Protein AF-A0A7G5C1C4-F1 (afdb_monomer_lite)

Foldseek 3Di:
DADPPPRDDDDPDQADPPPRHGDDDDDDDDDDDDDDDDDDDDDDDDDDDDDDDDDDDDDDDPPPPDPPPDDPPDPDVVVVVVVVVVVVLVVLLVVCVVPVLVSLLVFFLVQLVSLLVLLLLLLQLVLLLLQLVVVVVCVVPVVVVDPPDDQPCCLSGVVSSVVSSVLVVVLLVLLVVLVVQLVFPDDSSRSSSSLSSQLSVLSVLSVVLSVCSVVVHDPVVSVVSNVRSVVSNLVSSLSSLVSGDRPDPDGRDSVVSSVSSVVVSVVSCVVCVCVVVCSSVVSVVVD

Structure (mmCIF, N/CA/C/O backbone):
data_AF-A0A7G5C1C4-F1
#
_entry.id   AF-A0A7G5C1C4-F1
#
loop_
_atom_site.group_PDB
_atom_site.id
_atom_site.type_symbol
_atom_site.label_atom_id
_atom_site.label_alt_id
_atom_site.label_comp_id
_atom_site.label_asym_id
_atom_site.label_entity_id
_atom_site.label_seq_id
_atom_site.pdbx_PDB_ins_code
_atom_site.Cartn_x
_atom_site.Cartn_y
_atom_site.Cartn_z
_atom_site.occupancy
_atom_site.B_iso_or_equiv
_atom_site.auth_seq_id
_atom_site.auth_comp_id
_atom_site.auth_asym_id
_atom_site.auth_atom_id
_atom_site.pdbx_PDB_model_num
ATOM 1 N N . MET A 1 1 ? -24.635 -33.041 -0.501 1.00 81.94 1 MET A N 1
ATOM 2 C CA . MET A 1 1 ? -24.616 -32.943 0.979 1.00 81.94 1 MET A CA 1
ATOM 3 C C . MET A 1 1 ? -24.632 -31.483 1.417 1.00 81.94 1 MET A C 1
ATOM 5 O O . MET A 1 1 ? -24.163 -30.629 0.670 1.00 81.94 1 MET A O 1
ATOM 9 N N . GLN A 1 2 ? -25.185 -31.180 2.591 1.00 86.25 2 GLN A N 1
ATOM 10 C CA . GLN A 1 2 ? -25.275 -29.812 3.115 1.00 86.25 2 GLN A CA 1
ATOM 11 C C . GLN A 1 2 ? -24.141 -29.527 4.113 1.00 86.25 2 GLN A C 1
ATOM 13 O O . GLN A 1 2 ? -23.718 -30.418 4.843 1.00 86.25 2 GLN A O 1
ATOM 18 N N . CYS A 1 3 ? -23.631 -28.296 4.139 1.00 88.50 3 CYS A N 1
ATOM 19 C CA . CYS A 1 3 ? -22.613 -27.876 5.098 1.00 88.50 3 CYS A CA 1
ATOM 20 C C . CYS A 1 3 ? -23.249 -27.470 6.432 1.00 88.50 3 CYS A C 1
ATOM 22 O O . CYS A 1 3 ? -23.978 -26.478 6.497 1.00 88.50 3 CYS A O 1
ATOM 24 N N . THR A 1 4 ? -22.899 -28.186 7.500 1.00 88.06 4 THR A N 1
ATOM 25 C CA . THR A 1 4 ? -23.388 -27.960 8.872 1.00 88.06 4 THR A CA 1
ATOM 26 C C . THR A 1 4 ? -22.989 -26.606 9.469 1.00 88.06 4 THR A C 1
ATOM 28 O O . THR A 1 4 ? -23.614 -26.170 10.425 1.00 88.06 4 THR A O 1
ATOM 31 N N . GLN A 1 5 ? -21.987 -25.920 8.905 1.00 87.69 5 GLN A N 1
ATOM 32 C CA . GLN A 1 5 ? -21.490 -24.626 9.400 1.00 87.69 5 GLN A CA 1
ATOM 33 C C . GLN A 1 5 ? -22.076 -23.398 8.679 1.00 87.69 5 GLN A C 1
ATOM 35 O O . GLN A 1 5 ? -21.938 -22.283 9.172 1.00 87.69 5 GLN A O 1
ATOM 40 N N . CYS A 1 6 ? -22.690 -23.547 7.495 1.00 90.50 6 CYS A N 1
ATOM 41 C CA . CYS A 1 6 ? -23.154 -22.386 6.708 1.00 90.50 6 CYS A CA 1
ATOM 42 C C . CYS A 1 6 ? -24.388 -22.627 5.816 1.00 90.50 6 CYS A C 1
ATOM 44 O O . CYS A 1 6 ? -24.716 -21.783 4.970 1.00 90.50 6 CYS A O 1
ATOM 46 N N . GLY A 1 7 ? -25.029 -23.795 5.945 1.00 85.81 7 GLY A N 1
ATOM 47 C CA . GLY A 1 7 ? -26.240 -24.190 5.217 1.00 85.81 7 GLY A CA 1
ATOM 48 C C . GLY A 1 7 ? -26.056 -24.484 3.723 1.00 85.81 7 GLY A C 1
ATOM 49 O O . GLY A 1 7 ? -27.000 -24.937 3.081 1.00 85.81 7 GLY A O 1
ATOM 50 N N . GLN A 1 8 ? -24.869 -24.255 3.151 1.00 91.06 8 GLN A N 1
ATOM 51 C CA . GLN A 1 8 ? -24.620 -24.410 1.715 1.00 91.06 8 GLN A CA 1
ATOM 52 C C . GLN A 1 8 ? -24.821 -25.857 1.249 1.00 91.06 8 GLN A C 1
ATOM 54 O O . GLN A 1 8 ? -24.275 -26.788 1.845 1.00 91.06 8 GLN A O 1
ATOM 59 N N . LEU A 1 9 ? -25.526 -26.047 0.133 1.00 89.38 9 LEU A N 1
ATOM 60 C CA . LEU A 1 9 ? -25.563 -27.322 -0.583 1.00 89.38 9 LEU A CA 1
ATOM 61 C C . LEU A 1 9 ? -24.293 -27.484 -1.432 1.00 89.38 9 LEU A C 1
ATOM 63 O O . LEU A 1 9 ? -23.909 -26.581 -2.173 1.00 89.38 9 LEU A O 1
ATOM 67 N N . ASN A 1 10 ? -23.634 -28.635 -1.301 1.00 85.44 10 ASN A N 1
ATOM 68 C CA . ASN A 1 10 ? -22.397 -28.985 -1.998 1.00 85.44 10 ASN A CA 1
ATOM 69 C C . ASN A 1 10 ? -22.576 -30.345 -2.696 1.00 85.44 10 ASN A C 1
ATOM 71 O O . ASN A 1 10 ? -23.057 -31.310 -2.086 1.00 85.44 10 ASN A O 1
ATOM 75 N N . GLN A 1 11 ? -22.165 -30.432 -3.959 1.00 82.19 11 GLN A N 1
ATOM 76 C CA . GLN A 1 11 ? -22.077 -31.683 -4.715 1.00 82.19 11 GLN A CA 1
ATOM 77 C C . GLN A 1 11 ? -20.650 -32.235 -4.567 1.00 82.19 11 GLN A C 1
ATOM 79 O O . GLN A 1 11 ? -19.705 -31.488 -4.797 1.00 82.19 11 GLN A O 1
ATOM 84 N N . SER A 1 12 ? -20.519 -33.482 -4.085 1.00 70.75 12 SER A N 1
ATOM 85 C CA . SER A 1 12 ? -19.295 -34.327 -4.023 1.00 70.75 12 SER A CA 1
ATOM 86 C C . SER A 1 12 ? -17.948 -33.728 -3.536 1.00 70.75 12 SER A C 1
ATOM 88 O O . SER A 1 12 ? -16.933 -34.421 -3.547 1.00 70.75 12 SER A O 1
ATOM 90 N N . ALA A 1 13 ? -17.902 -32.493 -3.034 1.00 74.00 13 ALA A N 1
ATOM 91 C CA . ALA A 1 13 ? -16.670 -31.822 -2.616 1.00 74.00 13 ALA A CA 1
ATOM 92 C C . ALA A 1 13 ? -16.205 -32.210 -1.197 1.00 74.00 13 ALA A C 1
ATOM 94 O O . ALA A 1 13 ? -16.992 -32.207 -0.254 1.00 74.00 13 ALA A O 1
ATOM 95 N N . LYS A 1 14 ? -14.895 -32.441 -1.006 1.00 86.81 14 LYS A N 1
ATOM 96 C CA . LYS A 1 14 ? -14.284 -32.731 0.316 1.00 86.81 14 LYS A CA 1
ATOM 97 C C . LYS A 1 14 ? -14.360 -31.555 1.313 1.00 86.81 14 LYS A C 1
ATOM 99 O O . LYS A 1 14 ? -14.179 -31.752 2.513 1.00 86.81 14 LYS A O 1
ATOM 104 N N . PHE A 1 15 ? -14.636 -30.343 0.829 1.00 91.38 15 PHE A N 1
ATOM 105 C CA . PHE A 1 15 ? -14.760 -29.110 1.612 1.00 91.38 15 PHE A CA 1
ATOM 106 C C . PHE A 1 15 ? -15.925 -28.263 1.087 1.00 91.38 15 PHE A C 1
ATOM 108 O O . PHE A 1 15 ? -16.300 -28.367 -0.081 1.00 91.38 15 PHE A O 1
ATOM 115 N N . CYS A 1 16 ? -16.496 -27.408 1.934 1.00 91.31 16 CYS A N 1
ATOM 116 C CA . CYS A 1 16 ? -17.599 -26.540 1.549 1.00 91.31 16 CYS A CA 1
ATOM 117 C C . CYS A 1 16 ? -17.136 -25.329 0.728 1.00 91.31 16 CYS A C 1
ATOM 119 O O . CYS A 1 16 ? -16.353 -24.511 1.211 1.00 91.31 16 CYS A O 1
ATOM 121 N N . VAL A 1 17 ? -17.732 -25.136 -0.454 1.00 87.94 17 VAL A N 1
ATOM 122 C CA . VAL A 1 17 ? -17.384 -24.052 -1.395 1.00 87.94 17 VAL A CA 1
ATOM 123 C C . VAL A 1 17 ? -17.639 -22.633 -0.862 1.00 87.94 17 VAL A C 1
ATOM 125 O O . VAL A 1 17 ? -17.095 -21.676 -1.399 1.00 87.94 17 VAL A O 1
ATOM 128 N N . LYS A 1 18 ? -18.456 -22.482 0.192 1.00 86.88 18 LYS A N 1
ATOM 129 C CA . LYS A 1 18 ? -18.839 -21.183 0.782 1.00 86.88 18 LYS A CA 1
ATOM 130 C C . LYS A 1 18 ? -18.018 -20.791 2.019 1.00 86.88 18 LYS A C 1
ATOM 132 O O . LYS A 1 18 ? -17.934 -19.609 2.328 1.00 86.88 18 LYS A O 1
ATOM 137 N N . CYS A 1 19 ? -17.455 -21.755 2.754 1.00 90.94 19 CYS A N 1
ATOM 138 C CA . CYS A 1 19 ? -16.808 -21.492 4.053 1.00 90.94 19 CYS A CA 1
ATOM 139 C C . CYS A 1 19 ? -15.559 -22.339 4.357 1.00 90.94 19 CYS A C 1
ATOM 141 O O . CYS A 1 19 ? -15.011 -22.234 5.450 1.00 90.94 19 CYS A O 1
ATOM 143 N N . GLY A 1 20 ? -15.115 -23.206 3.441 1.00 84.69 20 GLY A N 1
ATOM 144 C CA . GLY A 1 20 ? -13.904 -24.023 3.600 1.00 84.69 20 GLY A CA 1
ATOM 145 C C . GLY A 1 20 ? -14.001 -25.186 4.598 1.00 84.69 20 GLY A C 1
ATOM 146 O O . GLY A 1 20 ? -13.086 -26.000 4.659 1.00 84.69 20 GLY A O 1
ATOM 147 N N . THR A 1 21 ? -15.094 -25.322 5.357 1.00 90.88 21 THR A N 1
ATOM 148 C CA . THR A 1 21 ? -15.297 -26.430 6.308 1.00 90.88 21 THR A CA 1
ATOM 149 C C . THR A 1 21 ? -15.204 -27.789 5.607 1.00 90.88 21 THR A C 1
ATOM 151 O O . THR A 1 21 ? -15.888 -28.011 4.608 1.00 90.88 21 THR A O 1
ATOM 154 N N . LYS A 1 22 ? -14.390 -28.711 6.141 1.00 90.75 22 LYS A N 1
ATOM 155 C CA . LYS A 1 22 ? -14.297 -30.100 5.661 1.00 90.75 22 LYS A CA 1
ATOM 156 C C . LYS A 1 22 ? -15.657 -30.793 5.786 1.00 90.75 22 LYS A C 1
ATOM 158 O O . LYS A 1 22 ? -16.300 -30.698 6.828 1.00 90.75 22 LYS A O 1
ATOM 163 N N . LEU A 1 23 ? -16.086 -31.482 4.734 1.00 88.31 23 LEU A N 1
ATOM 164 C CA . LEU A 1 23 ? -17.362 -32.196 4.697 1.00 88.31 23 LEU A CA 1
ATOM 165 C C . LEU A 1 23 ? -17.137 -33.704 4.911 1.00 88.31 23 LEU A C 1
ATOM 167 O O . LEU A 1 23 ? -16.113 -34.229 4.461 1.00 88.31 23 LEU A O 1
ATOM 171 N N . PRO A 1 24 ? -18.056 -34.413 5.595 1.00 74.25 24 PRO A N 1
ATOM 172 C CA . PRO A 1 24 ? -17.953 -35.857 5.768 1.00 74.25 24 PRO A CA 1
ATOM 173 C C . PRO A 1 24 ? -18.160 -36.552 4.419 1.00 74.25 24 PRO A C 1
ATOM 175 O O . PRO A 1 24 ? -19.216 -36.437 3.801 1.00 74.25 24 PRO A O 1
ATOM 178 N N . VAL A 1 25 ? -17.139 -37.270 3.953 1.00 68.56 25 VAL A N 1
ATOM 179 C CA . VAL A 1 25 ? -17.235 -38.089 2.741 1.00 68.56 25 VAL A CA 1
ATOM 180 C C . VAL A 1 25 ? -17.934 -39.392 3.115 1.00 68.56 25 VAL A C 1
ATOM 182 O O . VAL A 1 25 ? -17.423 -40.141 3.944 1.00 68.56 25 VAL A O 1
ATOM 185 N N . ALA A 1 26 ? -19.095 -39.661 2.517 1.00 48.81 26 ALA A N 1
ATOM 186 C CA . ALA A 1 26 ? -19.717 -40.976 2.607 1.00 48.81 26 ALA A CA 1
ATOM 187 C C . ALA A 1 26 ? -18.859 -41.984 1.829 1.00 48.81 26 ALA A C 1
ATOM 189 O O . ALA A 1 26 ? -18.573 -41.767 0.651 1.00 48.81 26 ALA A O 1
ATOM 190 N N . ALA A 1 27 ? -18.435 -43.062 2.488 1.00 43.75 27 ALA A N 1
ATOM 191 C CA . ALA A 1 27 ? -17.747 -44.156 1.820 1.00 43.75 27 ALA A CA 1
ATOM 192 C C . ALA A 1 27 ? -18.759 -44.961 0.991 1.00 43.75 27 ALA A C 1
ATOM 194 O O . ALA A 1 27 ? -19.775 -45.428 1.505 1.00 43.75 27 ALA A O 1
ATOM 195 N N . THR A 1 28 ? -18.491 -45.107 -0.302 1.00 36.16 28 THR A N 1
ATOM 196 C CA . THR A 1 28 ? -19.233 -46.002 -1.202 1.00 36.16 28 THR A CA 1
ATOM 197 C C . THR A 1 28 ? -18.232 -46.651 -2.150 1.00 36.16 28 THR A C 1
ATOM 199 O O . THR A 1 28 ? -18.272 -46.473 -3.364 1.00 36.16 28 THR A O 1
ATOM 202 N N . GLU A 1 29 ? -17.273 -47.359 -1.558 1.00 40.41 29 GLU A N 1
ATOM 203 C CA . GLU A 1 29 ? -16.420 -48.296 -2.281 1.00 40.41 29 GLU A CA 1
ATOM 204 C C . GLU A 1 29 ? -17.224 -49.585 -2.477 1.00 40.41 29 GLU A C 1
ATOM 206 O O . GLU A 1 29 ? -17.651 -50.214 -1.509 1.00 40.41 29 GLU A O 1
ATOM 211 N N . VAL A 1 30 ? -17.484 -49.945 -3.735 1.00 35.06 30 VAL A N 1
ATOM 212 C CA . VAL A 1 30 ? -18.133 -51.209 -4.107 1.00 35.06 30 VAL A CA 1
ATOM 213 C C . VAL A 1 30 ? -17.046 -52.145 -4.618 1.00 35.06 30 VAL A C 1
ATOM 215 O O . VAL A 1 30 ? -16.289 -51.777 -5.515 1.00 35.06 30 VAL A O 1
ATOM 218 N N . ALA A 1 31 ? -16.953 -53.336 -4.031 1.00 38.09 31 ALA A N 1
ATOM 219 C CA . ALA A 1 31 ? -15.904 -54.304 -4.326 1.00 38.09 31 ALA A CA 1
ATOM 220 C C . ALA A 1 31 ? -16.346 -55.380 -5.332 1.00 38.09 31 ALA A C 1
ATOM 222 O O . ALA A 1 31 ? -17.486 -55.839 -5.295 1.00 38.09 31 ALA A O 1
ATOM 223 N N . ALA A 1 32 ? -15.395 -55.818 -6.160 1.00 36.44 32 ALA A N 1
ATOM 224 C CA . ALA A 1 32 ? -15.323 -57.120 -6.834 1.00 36.44 32 ALA A CA 1
ATOM 225 C C . ALA A 1 32 ? -13.822 -57.351 -7.173 1.00 36.44 32 ALA A C 1
ATOM 227 O O . ALA A 1 32 ? -13.180 -56.386 -7.582 1.00 36.44 32 ALA A O 1
ATOM 228 N N . THR A 1 33 ? -13.096 -58.460 -6.940 1.00 34.72 33 THR A N 1
ATOM 229 C CA . THR A 1 33 ? -13.345 -59.928 -6.926 1.00 34.72 33 THR A CA 1
ATOM 230 C C . THR A 1 33 ? -13.738 -60.492 -8.298 1.00 34.72 33 THR A C 1
ATOM 232 O O . THR A 1 33 ? -14.768 -60.076 -8.814 1.00 34.72 33 THR A O 1
ATOM 235 N N . SER A 1 34 ? -13.042 -61.450 -8.928 1.00 37.50 34 SER A N 1
ATOM 236 C CA . SER A 1 34 ? -11.746 -62.148 -8.691 1.00 37.50 34 SER A CA 1
ATOM 237 C C . SER A 1 34 ? -11.244 -62.711 -10.065 1.00 37.50 34 SER A C 1
ATOM 239 O O . SER A 1 34 ? -11.783 -62.259 -11.072 1.00 37.50 34 SER A O 1
ATOM 241 N N . GLU A 1 35 ? -10.255 -63.590 -10.331 1.00 35.91 35 GLU A N 1
ATOM 242 C CA . GLU A 1 35 ? -9.251 -64.470 -9.659 1.00 35.91 35 GLU A CA 1
ATOM 243 C C . GLU A 1 35 ? -8.226 -64.910 -10.780 1.00 35.91 35 GLU A C 1
ATOM 245 O O . GLU A 1 35 ? -8.427 -64.506 -11.923 1.00 35.91 35 GLU A O 1
ATOM 250 N N . ALA A 1 36 ? -7.126 -65.684 -10.665 1.00 32.88 36 ALA A N 1
ATOM 251 C CA . ALA A 1 36 ? -6.413 -66.405 -9.595 1.00 32.88 36 ALA A CA 1
ATOM 252 C C . ALA A 1 36 ? -4.910 -66.654 -9.970 1.00 32.88 36 ALA A C 1
ATOM 254 O O . ALA A 1 36 ? -4.534 -66.556 -11.133 1.00 32.88 36 ALA A O 1
ATOM 255 N N . VAL A 1 37 ? -4.081 -67.005 -8.969 1.00 30.33 37 VAL A N 1
ATOM 256 C CA . VAL A 1 37 ? -3.096 -68.135 -8.862 1.00 30.33 37 VAL A CA 1
ATOM 257 C C . VAL A 1 37 ? -2.681 -68.880 -10.174 1.00 30.33 37 VAL A C 1
ATOM 259 O O . VAL A 1 37 ? -3.560 -69.294 -10.916 1.00 30.33 37 VAL A O 1
ATOM 262 N N . ASN A 1 38 ? -1.407 -69.191 -10.520 1.00 33.03 38 ASN A N 1
ATOM 263 C CA . ASN A 1 38 ? -0.218 -69.645 -9.745 1.00 33.03 38 ASN A CA 1
ATOM 264 C C . ASN A 1 38 ? 1.161 -69.215 -10.372 1.00 33.03 38 ASN A C 1
ATOM 266 O O . ASN A 1 38 ? 1.191 -68.539 -11.390 1.00 33.03 38 ASN A O 1
ATOM 270 N N . TYR A 1 39 ? 2.272 -69.633 -9.740 1.00 30.80 39 TYR A N 1
ATOM 271 C CA . TYR A 1 39 ? 3.722 -69.358 -9.904 1.00 30.80 39 TYR A CA 1
ATOM 272 C C . TYR A 1 39 ? 4.317 -69.738 -11.308 1.00 30.80 39 TYR A C 1
ATOM 274 O O . TYR A 1 39 ? 3.610 -70.331 -12.114 1.00 30.80 39 TYR A O 1
ATOM 282 N N . ASP A 1 40 ? 5.583 -69.477 -11.710 1.00 26.97 40 ASP A N 1
ATOM 283 C CA . ASP A 1 40 ? 6.841 -69.223 -10.964 1.00 26.97 40 ASP A CA 1
ATOM 284 C C . ASP A 1 40 ? 7.957 -68.490 -11.784 1.00 26.97 40 ASP A C 1
ATOM 286 O O . ASP A 1 40 ? 7.910 -68.428 -13.006 1.00 26.97 40 ASP A O 1
ATOM 290 N N . HIS A 1 41 ? 8.994 -68.014 -11.075 1.00 32.69 41 HIS A N 1
ATOM 291 C CA . HIS A 1 41 ? 10.417 -67.813 -11.441 1.00 32.69 41 HIS A CA 1
ATOM 292 C C . HIS A 1 41 ? 10.914 -67.041 -12.705 1.00 32.69 41 HIS A C 1
ATOM 294 O O . HIS A 1 41 ? 10.802 -67.488 -13.840 1.00 32.69 41 HIS A O 1
ATOM 300 N N . ARG A 1 42 ? 11.801 -66.063 -12.405 1.00 28.66 42 ARG A N 1
ATOM 301 C CA . ARG A 1 42 ? 13.132 -65.795 -13.030 1.00 28.66 42 ARG A CA 1
ATOM 302 C C . ARG A 1 42 ? 13.254 -64.897 -14.287 1.00 28.66 42 ARG A C 1
ATOM 304 O O . ARG A 1 42 ? 12.872 -65.259 -15.389 1.00 28.66 42 ARG A O 1
ATOM 311 N N . ALA A 1 43 ? 13.984 -63.785 -14.121 1.00 32.97 43 ALA A N 1
ATOM 312 C CA . ALA A 1 43 ? 14.649 -63.008 -15.187 1.00 32.97 43 ALA A CA 1
ATOM 313 C C . ALA A 1 43 ? 16.078 -63.570 -15.456 1.00 32.97 43 ALA A C 1
ATOM 315 O O . ALA A 1 43 ? 16.598 -64.240 -14.550 1.00 32.97 43 ALA A O 1
ATOM 316 N N . PRO A 1 44 ? 16.747 -63.336 -16.619 1.00 42.81 44 PRO A N 1
ATOM 317 C CA . PRO A 1 44 ? 17.226 -61.985 -16.991 1.00 42.81 44 PRO A CA 1
ATOM 318 C C . PRO A 1 44 ? 17.381 -61.642 -18.507 1.00 42.81 44 PRO A C 1
ATOM 320 O O . PRO A 1 44 ? 17.401 -62.521 -19.358 1.00 42.81 44 PRO A O 1
ATOM 323 N N . ALA A 1 45 ? 17.662 -60.353 -18.761 1.00 32.47 45 ALA A N 1
ATOM 324 C CA . ALA A 1 45 ? 18.502 -59.769 -19.834 1.00 32.47 45 ALA A CA 1
ATOM 325 C C . ALA A 1 45 ? 18.088 -59.765 -21.337 1.00 32.47 45 ALA A C 1
ATOM 327 O O . ALA A 1 45 ? 17.682 -60.759 -21.927 1.00 32.47 45 ALA A O 1
ATOM 328 N N . ASP A 1 46 ? 18.332 -58.591 -21.938 1.00 36.03 46 ASP A N 1
ATOM 329 C CA . ASP A 1 46 ? 18.473 -58.215 -23.365 1.00 36.03 46 ASP A CA 1
ATOM 330 C C . ASP A 1 46 ? 19.594 -58.997 -24.121 1.00 36.03 46 ASP A C 1
ATOM 332 O O . ASP A 1 46 ? 20.411 -59.616 -23.429 1.00 36.03 46 ASP A O 1
ATOM 336 N N . PRO A 1 47 ? 19.740 -58.953 -25.485 1.00 44.75 47 PRO A N 1
ATOM 337 C CA . PRO A 1 47 ? 19.380 -57.819 -26.366 1.00 44.75 47 PRO A CA 1
ATOM 338 C C . PRO A 1 47 ? 18.894 -58.068 -27.826 1.00 44.75 47 PRO A C 1
ATOM 340 O O . PRO A 1 47 ? 19.037 -59.137 -28.406 1.00 44.75 47 PRO A O 1
ATOM 343 N N . ILE A 1 48 ? 18.404 -56.970 -28.428 1.00 35.59 48 ILE A N 1
ATOM 344 C CA . ILE A 1 48 ? 18.502 -56.510 -29.842 1.00 35.59 48 ILE A CA 1
ATOM 345 C C . ILE A 1 48 ? 18.557 -57.566 -30.974 1.00 35.59 48 ILE A C 1
ATOM 347 O O . ILE A 1 48 ? 19.579 -58.208 -31.203 1.00 35.59 48 ILE A O 1
ATOM 351 N N . ALA A 1 49 ? 17.551 -57.529 -31.859 1.00 31.16 49 ALA A N 1
ATOM 352 C CA . ALA A 1 49 ? 17.670 -57.911 -33.274 1.00 31.16 49 ALA A CA 1
ATOM 353 C C . ALA A 1 49 ? 16.735 -57.046 -34.150 1.00 31.16 49 ALA A C 1
ATOM 355 O O . ALA A 1 49 ? 15.711 -56.567 -33.665 1.00 31.16 49 ALA A O 1
ATOM 356 N N . ALA A 1 50 ? 17.072 -56.833 -35.429 1.00 35.16 50 ALA A N 1
ATOM 357 C CA . ALA A 1 50 ? 16.345 -55.923 -36.326 1.00 35.16 50 ALA A CA 1
ATOM 358 C C . ALA A 1 50 ? 15.845 -56.603 -37.616 1.00 35.16 50 ALA A C 1
ATOM 360 O O . ALA A 1 50 ? 16.556 -57.394 -38.229 1.00 35.16 50 ALA A O 1
ATOM 361 N N . SER A 1 51 ? 14.644 -56.225 -38.061 1.00 37.12 51 SER A N 1
ATOM 362 C CA . SER A 1 51 ? 14.099 -56.463 -39.411 1.00 37.12 51 SER A CA 1
ATOM 363 C C . SER A 1 51 ? 13.141 -55.302 -39.734 1.00 37.12 51 SER A C 1
ATOM 365 O O . SER A 1 51 ? 12.220 -55.022 -38.977 1.00 37.12 51 SER A O 1
ATOM 367 N N . GLN A 1 52 ? 13.499 -54.383 -40.634 1.00 32.97 52 GLN A N 1
ATOM 368 C CA . GLN A 1 52 ? 13.406 -54.478 -42.101 1.00 32.97 52 GLN A CA 1
ATOM 369 C C . GLN A 1 52 ? 11.964 -54.617 -42.618 1.00 32.97 52 GLN A C 1
ATOM 371 O O . GLN A 1 52 ? 11.334 -55.665 -42.519 1.00 32.97 52 GLN A O 1
ATOM 376 N N . GLN A 1 53 ? 11.468 -53.522 -43.201 1.00 33.72 53 GLN A N 1
ATOM 377 C CA . GLN A 1 53 ? 10.159 -53.406 -43.846 1.00 33.72 53 GLN A CA 1
ATOM 378 C C . GLN A 1 53 ? 10.193 -53.972 -45.274 1.00 33.72 53 GLN A C 1
ATOM 380 O O . GLN A 1 53 ? 11.166 -53.750 -45.997 1.00 33.72 53 GLN A O 1
ATOM 385 N N . PRO A 1 54 ? 9.072 -54.535 -45.744 1.00 37.16 54 PRO A N 1
ATOM 386 C CA . PRO A 1 54 ? 8.601 -54.292 -47.108 1.00 37.16 54 PRO A CA 1
ATOM 387 C C . PRO A 1 54 ? 7.527 -53.194 -47.126 1.00 37.16 54 PRO A C 1
ATOM 389 O O . PRO A 1 54 ? 6.714 -53.093 -46.208 1.00 37.16 54 PRO A O 1
ATOM 392 N N . ALA A 1 55 ? 7.502 -52.369 -48.173 1.00 37.78 55 ALA A N 1
ATOM 393 C CA . ALA A 1 55 ? 6.504 -51.310 -48.316 1.00 37.78 55 ALA A CA 1
ATOM 394 C C . ALA A 1 55 ? 5.174 -51.850 -48.871 1.00 37.78 55 ALA A C 1
ATOM 396 O O . ALA A 1 55 ? 5.154 -52.498 -49.917 1.00 37.78 55 ALA A O 1
ATOM 397 N N . SER A 1 56 ? 4.058 -51.517 -48.219 1.00 35.41 56 SER A N 1
ATOM 398 C CA . SER A 1 56 ? 2.705 -51.674 -48.763 1.00 35.41 56 SER A CA 1
ATOM 399 C C . SER A 1 56 ? 2.115 -50.303 -49.106 1.00 35.41 56 SER A C 1
ATOM 401 O O . SER A 1 56 ? 2.228 -49.340 -48.348 1.00 35.41 56 SER A O 1
ATOM 403 N N . GLN A 1 57 ? 1.519 -50.190 -50.293 1.00 33.41 57 GLN A N 1
ATOM 404 C CA . GLN A 1 57 ? 0.982 -48.928 -50.802 1.00 33.41 57 GLN A CA 1
ATOM 405 C C . GLN A 1 57 ? -0.331 -48.586 -50.086 1.00 33.41 57 GLN A C 1
ATOM 407 O O . GLN A 1 57 ? -1.342 -49.256 -50.293 1.00 33.41 57 GLN A O 1
ATOM 412 N N . GLN A 1 58 ? -0.345 -47.529 -49.271 1.00 33.03 58 GLN A N 1
ATOM 413 C CA . GLN A 1 58 ? -1.596 -47.002 -48.724 1.00 33.03 58 GLN A CA 1
ATOM 414 C C . GLN A 1 58 ? -2.294 -46.110 -49.755 1.00 33.03 58 GLN A C 1
ATOM 416 O O . GLN A 1 58 ? -1.799 -45.051 -50.139 1.00 33.03 58 GLN A O 1
ATOM 421 N N . SER A 1 59 ? -3.473 -46.545 -50.191 1.00 33.19 59 SER A N 1
ATOM 422 C CA . SER A 1 59 ? -4.398 -45.750 -50.996 1.00 33.19 59 SER A CA 1
ATOM 423 C C . SER A 1 59 ? -4.891 -44.526 -50.220 1.00 33.19 59 SER A C 1
ATOM 425 O O . SER A 1 59 ? -5.338 -44.661 -49.080 1.00 33.19 59 SER A O 1
ATOM 427 N N . TYR A 1 60 ? -4.894 -43.351 -50.856 1.00 32.38 60 TYR A N 1
ATOM 428 C CA . TYR A 1 60 ? -5.528 -42.150 -50.307 1.00 32.38 60 TYR A CA 1
ATOM 429 C C . TYR A 1 60 ? -7.044 -42.362 -50.160 1.00 32.38 60 TYR A C 1
ATOM 431 O O . TYR A 1 60 ? -7.788 -42.275 -51.137 1.00 32.38 60 TYR A O 1
ATOM 439 N N . GLN A 1 61 ? -7.515 -42.596 -48.934 1.00 39.44 61 GLN A N 1
ATOM 440 C CA . GLN A 1 61 ? -8.916 -42.372 -48.585 1.00 39.44 61 GLN A CA 1
ATOM 441 C C . GLN A 1 61 ? -9.085 -40.901 -48.173 1.00 39.44 61 GLN A C 1
ATOM 443 O O . GLN A 1 61 ? -8.371 -40.441 -47.278 1.00 39.44 61 GLN A O 1
ATOM 448 N N . PRO A 1 62 ? -10.006 -40.136 -48.787 1.00 37.47 62 PRO A N 1
ATOM 449 C CA . PRO A 1 62 ? -10.302 -38.788 -48.328 1.00 37.47 62 PRO A CA 1
ATOM 450 C C . PRO A 1 62 ? -11.046 -38.862 -46.991 1.00 37.47 62 PRO A C 1
ATOM 452 O O . PRO A 1 62 ? -12.192 -39.307 -46.933 1.00 37.47 62 PRO A O 1
ATOM 455 N N . ASN A 1 63 ? -10.407 -38.404 -45.912 1.00 44.19 63 ASN A N 1
ATOM 456 C CA . ASN A 1 63 ? -11.068 -38.255 -44.618 1.00 44.19 63 ASN A CA 1
ATOM 457 C C . ASN A 1 63 ? -12.165 -37.187 -44.715 1.00 44.19 63 ASN A C 1
ATOM 459 O O . ASN A 1 63 ? -11.904 -35.989 -44.606 1.00 44.19 63 ASN A O 1
ATOM 463 N N . THR A 1 64 ? -13.415 -37.620 -44.880 1.00 39.78 64 THR A N 1
ATOM 464 C CA . THR A 1 64 ? -14.583 -36.783 -44.607 1.00 39.78 64 THR A CA 1
ATOM 465 C C . THR A 1 64 ? -14.598 -36.444 -43.123 1.00 39.78 64 THR A C 1
ATOM 467 O O . THR A 1 64 ? -14.988 -37.269 -42.295 1.00 39.78 64 THR A O 1
ATOM 470 N N . TYR A 1 65 ? -14.170 -35.227 -42.788 1.00 45.62 65 TYR A N 1
ATOM 471 C CA . TYR A 1 65 ? -14.264 -34.672 -41.443 1.00 45.62 65 TYR A CA 1
ATOM 472 C C . TYR A 1 65 ? -15.737 -34.564 -41.035 1.00 45.62 65 TYR A C 1
ATOM 474 O O . TYR A 1 65 ? -16.419 -33.586 -41.338 1.00 45.62 65 TYR A O 1
ATOM 482 N N . ALA A 1 66 ? -16.239 -35.593 -40.352 1.00 45.53 66 ALA A N 1
ATOM 483 C CA . ALA A 1 66 ? -17.535 -35.534 -39.702 1.00 45.53 66 ALA A CA 1
ATOM 484 C C . ALA A 1 66 ? -17.501 -34.409 -38.659 1.00 45.53 66 ALA A C 1
ATOM 486 O O . ALA A 1 66 ? -16.669 -34.429 -37.751 1.00 45.53 66 ALA A O 1
ATOM 487 N N . ASN A 1 67 ? -18.403 -33.434 -38.794 1.00 47.53 67 ASN A N 1
ATOM 488 C CA . ASN A 1 67 ? -18.569 -32.349 -37.830 1.00 47.53 67 ASN A CA 1
ATOM 489 C C . ASN A 1 67 ? -19.009 -32.926 -36.476 1.00 47.53 67 ASN A C 1
ATOM 491 O O . ASN A 1 67 ? -20.202 -33.065 -36.205 1.00 47.53 67 ASN A O 1
ATOM 495 N N . GLN A 1 68 ? -18.049 -33.254 -35.610 1.00 47.06 68 GLN A N 1
ATOM 496 C CA . GLN A 1 68 ? -18.324 -33.421 -34.190 1.00 47.06 68 GLN A CA 1
ATOM 497 C C . GLN A 1 68 ? -18.697 -32.039 -33.636 1.00 47.06 68 GLN A C 1
ATOM 499 O O . GLN A 1 68 ? -17.875 -31.122 -33.713 1.00 47.06 68 GLN A O 1
ATOM 504 N N . PRO A 1 69 ? -19.919 -31.842 -33.105 1.00 48.44 69 PRO A N 1
ATOM 505 C CA . PRO A 1 69 ? -20.291 -30.562 -32.525 1.00 48.44 69 PRO A CA 1
ATOM 506 C C . PRO A 1 69 ? -19.380 -30.287 -31.330 1.00 48.44 69 PRO A C 1
ATOM 508 O O . PRO A 1 69 ? -19.340 -31.069 -30.379 1.00 48.44 69 PRO A O 1
ATOM 511 N N . VAL A 1 70 ? -18.635 -29.179 -31.389 1.00 56.59 70 VAL A N 1
ATOM 512 C CA . VAL A 1 70 ? -17.729 -28.766 -30.313 1.00 56.59 70 VAL A CA 1
ATOM 513 C C . VAL A 1 70 ? -18.549 -28.599 -29.038 1.00 56.59 70 VAL A C 1
ATOM 515 O O . VAL A 1 70 ? -19.373 -27.688 -28.938 1.00 56.59 70 VAL A O 1
ATOM 518 N N . ALA A 1 71 ? -18.343 -29.497 -28.073 1.00 57.41 71 ALA A N 1
ATOM 519 C CA . ALA A 1 71 ? -19.042 -29.443 -26.799 1.00 57.41 71 ALA A CA 1
ATOM 520 C C . ALA A 1 71 ? -18.769 -28.076 -26.140 1.00 57.41 71 ALA A C 1
AT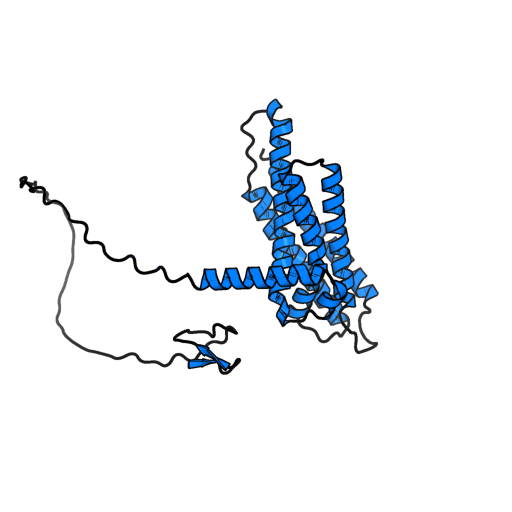OM 522 O O . ALA A 1 71 ? -17.601 -27.688 -26.031 1.00 57.41 71 ALA A O 1
ATOM 523 N N . PRO A 1 72 ? -19.807 -27.325 -25.721 1.00 56.09 72 PRO A N 1
ATOM 524 C CA . PRO A 1 72 ? -19.624 -25.975 -25.207 1.00 56.09 72 PRO A CA 1
ATOM 525 C C . PRO A 1 72 ? -18.724 -26.019 -23.973 1.00 56.09 72 PRO A C 1
ATOM 527 O O . PRO A 1 72 ? -19.029 -26.697 -22.989 1.00 56.09 72 PRO A O 1
ATOM 530 N N . SER A 1 73 ? -17.599 -25.308 -24.042 1.00 63.31 73 SER A N 1
ATOM 531 C CA . SER A 1 73 ? -16.573 -25.319 -23.006 1.00 63.31 73 SER A CA 1
ATOM 532 C C . SER A 1 73 ? -17.148 -24.798 -21.691 1.00 63.31 73 SER A C 1
ATOM 534 O O . SER A 1 73 ? -17.400 -23.602 -21.527 1.00 63.31 73 SER A O 1
ATOM 536 N N . GLN A 1 74 ? -17.383 -25.706 -20.737 1.00 64.88 74 GLN A N 1
ATOM 537 C CA . GLN A 1 74 ? -17.900 -25.310 -19.432 1.00 64.88 74 GLN A CA 1
ATOM 538 C C . GLN A 1 74 ? -16.903 -24.344 -18.773 1.00 64.88 74 GLN A C 1
ATOM 540 O O . GLN A 1 74 ? -15.720 -24.682 -18.665 1.00 64.88 74 GLN A O 1
ATOM 545 N N . PRO A 1 75 ? -17.328 -23.132 -18.361 1.00 69.62 75 PRO A N 1
ATOM 546 C CA . PRO A 1 75 ? -16.384 -22.137 -17.876 1.00 69.62 75 PRO A CA 1
ATOM 547 C C . PRO A 1 75 ? -15.683 -22.634 -16.612 1.00 69.62 75 PRO A C 1
ATOM 549 O O . PRO A 1 75 ? -16.350 -23.038 -15.661 1.00 69.62 75 PRO A O 1
ATOM 552 N N . ASN A 1 76 ? -14.348 -22.567 -16.585 1.00 84.62 76 ASN A N 1
ATOM 553 C CA . ASN A 1 76 ? -13.561 -23.009 -15.433 1.00 84.62 76 ASN A CA 1
ATOM 554 C C . ASN A 1 76 ? -14.089 -22.332 -14.142 1.00 84.62 76 ASN A C 1
ATOM 556 O O . ASN A 1 76 ? -14.097 -21.096 -14.073 1.00 84.62 76 ASN A O 1
ATOM 560 N N . PRO A 1 77 ? -14.507 -23.094 -13.109 1.00 85.19 77 PRO A N 1
ATOM 561 C CA . PRO A 1 77 ? -15.078 -22.525 -11.889 1.00 85.19 77 PRO A CA 1
ATOM 562 C C . PRO A 1 77 ? -14.104 -21.595 -11.150 1.00 85.19 77 PRO A C 1
ATOM 564 O O . PRO A 1 77 ? -14.538 -20.613 -10.551 1.00 85.19 77 PRO A O 1
ATOM 567 N N . GLN A 1 78 ? -12.790 -21.824 -11.256 1.00 87.31 78 GLN A N 1
ATOM 568 C CA . GLN A 1 78 ? -11.768 -20.928 -10.701 1.00 87.31 78 GLN A CA 1
ATOM 569 C C . GLN A 1 78 ? -11.781 -19.556 -11.395 1.00 87.31 78 GLN A C 1
ATOM 571 O O . GLN A 1 78 ? -11.661 -18.526 -10.734 1.00 87.31 78 GLN A O 1
ATOM 576 N N . LEU A 1 79 ? -11.989 -19.524 -12.717 1.00 90.81 79 LEU A N 1
ATOM 577 C CA . LEU A 1 79 ? -12.084 -18.286 -13.497 1.00 90.81 79 LEU A CA 1
ATOM 578 C C . LEU A 1 79 ? -13.381 -17.523 -13.187 1.00 90.81 79 LEU A C 1
ATOM 580 O O . LEU A 1 79 ? -13.361 -16.297 -13.077 1.00 90.81 79 LEU A O 1
ATOM 584 N N . GLN A 1 80 ? -14.499 -18.233 -12.993 1.00 90.25 80 GLN A N 1
ATOM 585 C CA . GLN A 1 80 ? -15.747 -17.621 -12.521 1.00 90.25 80 GLN A CA 1
ATOM 586 C C . GLN A 1 80 ? -15.573 -17.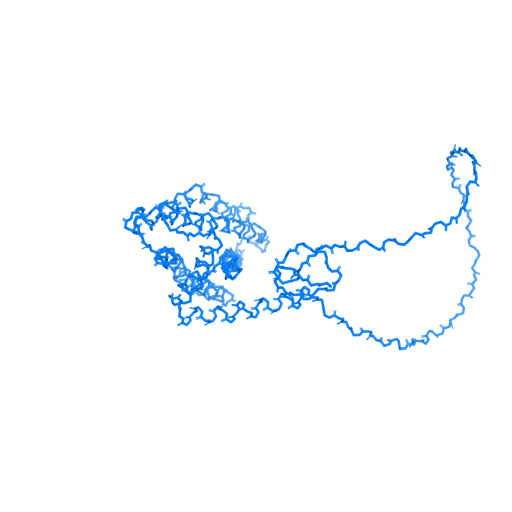003 -11.124 1.00 90.25 80 GLN A C 1
ATOM 588 O O . GLN A 1 80 ? -15.936 -15.842 -10.921 1.00 90.25 80 GLN A O 1
ATOM 593 N N . GLN A 1 81 ? -14.965 -17.740 -10.188 1.00 88.62 81 GLN A N 1
ATOM 594 C CA . GLN A 1 81 ? -14.698 -17.268 -8.828 1.00 88.62 81 GLN A CA 1
ATOM 595 C C . GLN A 1 81 ? -13.768 -16.046 -8.821 1.00 88.62 81 GLN A C 1
ATOM 597 O O . GLN A 1 81 ? -14.082 -15.049 -8.172 1.00 88.62 81 GLN A O 1
ATOM 602 N N . ALA A 1 82 ? -12.669 -16.078 -9.582 1.00 89.69 82 ALA A N 1
ATOM 603 C CA . ALA A 1 82 ? -11.759 -14.942 -9.724 1.00 89.69 82 ALA A CA 1
ATOM 604 C C . ALA A 1 82 ? -12.491 -13.702 -10.266 1.00 89.69 82 ALA A C 1
ATOM 606 O O . ALA A 1 82 ? -12.436 -12.637 -9.654 1.00 89.69 82 ALA A O 1
ATOM 607 N N . LYS A 1 83 ? -13.271 -13.853 -11.347 1.00 92.44 83 LYS A N 1
ATOM 608 C CA . LYS A 1 83 ? -14.072 -12.768 -11.939 1.00 92.44 83 LYS A CA 1
ATOM 609 C C . LYS A 1 83 ? -15.098 -12.188 -10.957 1.00 92.44 83 LYS A C 1
ATOM 611 O O . LYS A 1 83 ? -15.317 -10.975 -10.953 1.00 92.44 83 LYS A O 1
ATOM 616 N N . GLN A 1 84 ? -15.707 -13.021 -10.110 1.00 93.50 84 GLN A N 1
ATOM 617 C CA . GLN A 1 84 ? -16.608 -12.564 -9.051 1.00 93.50 84 GLN A CA 1
ATOM 618 C C . GLN A 1 84 ? -15.861 -11.761 -7.975 1.00 93.50 84 GLN A C 1
ATOM 620 O O . GLN A 1 84 ? -16.303 -10.660 -7.644 1.00 93.50 84 GLN A O 1
ATOM 625 N N . ILE A 1 85 ? -14.729 -12.267 -7.473 1.00 91.69 85 ILE A N 1
ATOM 626 C CA . ILE A 1 85 ? -13.912 -11.592 -6.452 1.00 91.69 85 ILE A CA 1
ATOM 627 C C . ILE A 1 85 ? -13.405 -10.243 -6.976 1.00 91.69 85 ILE A C 1
ATOM 629 O O . ILE A 1 85 ? -13.574 -9.233 -6.298 1.00 91.69 85 ILE A O 1
ATOM 633 N N . SER A 1 86 ? -12.874 -10.182 -8.202 1.00 92.94 86 SER A N 1
ATOM 634 C CA . SER A 1 86 ? -12.429 -8.923 -8.816 1.00 92.94 86 SER A CA 1
ATOM 635 C C . SER A 1 86 ? -13.565 -7.904 -8.946 1.00 92.94 86 SER A C 1
ATOM 637 O O . SER A 1 86 ? -13.358 -6.728 -8.653 1.00 92.94 86 SER A O 1
ATOM 639 N N . LYS A 1 87 ? -14.781 -8.331 -9.323 1.00 96.25 87 LYS A N 1
ATOM 640 C CA . LYS A 1 87 ? -15.947 -7.433 -9.391 1.00 96.25 87 LYS A CA 1
ATOM 641 C C . LYS A 1 87 ? -16.358 -6.926 -8.004 1.00 96.25 87 LYS A C 1
ATOM 643 O O . LYS A 1 87 ? -16.621 -5.736 -7.854 1.00 96.25 87 LYS A O 1
ATOM 648 N N . GLN A 1 88 ? -16.396 -7.804 -7.000 1.00 95.44 88 GLN A N 1
ATOM 649 C CA . GLN A 1 88 ? -16.724 -7.440 -5.617 1.00 95.44 88 GLN A CA 1
ATOM 650 C C . GLN A 1 88 ? -15.691 -6.467 -5.030 1.00 95.44 88 GLN A C 1
ATOM 652 O O . GLN A 1 88 ? -16.075 -5.447 -4.459 1.00 95.44 88 GLN A O 1
ATOM 657 N N . TYR A 1 89 ? -14.396 -6.729 -5.233 1.00 96.88 89 TYR A N 1
ATOM 658 C CA . TYR A 1 89 ? -13.323 -5.835 -4.806 1.00 96.88 89 TYR A CA 1
ATOM 659 C C . TYR A 1 89 ? -13.373 -4.482 -5.530 1.00 96.88 89 TYR A C 1
ATOM 661 O O . TYR A 1 89 ? -13.229 -3.452 -4.882 1.00 96.88 89 TYR A O 1
ATOM 669 N N . PHE A 1 90 ? -13.647 -4.443 -6.838 1.00 97.31 90 PHE A N 1
ATOM 670 C CA . PHE A 1 90 ? -13.765 -3.179 -7.576 1.00 97.31 90 PHE A CA 1
ATOM 671 C C . PHE A 1 90 ? -14.938 -2.315 -7.084 1.00 97.31 90 PHE A C 1
ATOM 673 O O . PHE A 1 90 ? -14.775 -1.113 -6.872 1.00 97.31 90 PHE A O 1
ATOM 680 N N . SER A 1 91 ? -16.109 -2.913 -6.832 1.00 96.81 91 SER A N 1
ATOM 681 C CA . SER A 1 91 ? -17.237 -2.193 -6.223 1.00 96.81 91 SER A CA 1
ATOM 682 C C . SER A 1 91 ? -16.896 -1.663 -4.827 1.00 96.81 91 SER A C 1
ATOM 684 O O . SER A 1 91 ? -17.199 -0.510 -4.532 1.00 96.81 91 SER A O 1
ATOM 686 N N . TYR A 1 92 ? -16.215 -2.465 -4.004 1.00 96.88 92 TYR A N 1
ATOM 687 C CA . TYR A 1 92 ? -15.737 -2.068 -2.677 1.00 96.88 92 TYR A CA 1
ATOM 688 C C . TYR A 1 92 ? -14.710 -0.926 -2.734 1.00 96.88 92 TYR A C 1
ATOM 690 O O . TYR A 1 92 ? -14.816 0.041 -1.988 1.00 96.88 92 TYR A O 1
ATOM 698 N N . PHE A 1 93 ? -13.754 -0.986 -3.661 1.00 98.12 93 PHE A N 1
ATOM 699 C CA . PHE A 1 93 ? -12.740 0.046 -3.881 1.00 98.12 93 PHE A CA 1
ATOM 700 C C . PHE A 1 93 ? -13.379 1.405 -4.215 1.00 98.12 93 PHE A C 1
ATOM 702 O O . PHE A 1 93 ? -13.046 2.421 -3.605 1.00 98.12 93 PHE A O 1
ATOM 709 N N . LEU A 1 94 ? -14.370 1.414 -5.116 1.00 97.81 94 LEU A N 1
ATOM 710 C CA . LEU A 1 94 ? -15.139 2.615 -5.461 1.00 97.81 94 LEU A CA 1
ATOM 711 C C . LEU A 1 94 ? -16.078 3.103 -4.345 1.00 97.81 94 LEU A C 1
ATOM 713 O O . LEU A 1 94 ? -16.437 4.280 -4.336 1.00 97.81 94 LEU A O 1
ATOM 717 N N . GLU A 1 95 ? -16.507 2.234 -3.429 1.00 96.94 95 GLU A N 1
ATOM 718 C CA . GLU A 1 95 ? -17.264 2.629 -2.235 1.00 96.94 95 GLU A CA 1
ATOM 719 C C . GLU A 1 95 ? -16.345 3.325 -1.221 1.00 96.94 95 GLU A C 1
ATOM 721 O O . GLU A 1 95 ? -16.623 4.444 -0.787 1.00 96.94 95 GLU A O 1
ATOM 726 N N . VAL A 1 96 ? -15.203 2.705 -0.909 1.00 97.69 96 VAL A N 1
ATOM 727 C CA . VAL A 1 96 ? -14.222 3.226 0.051 1.00 97.69 96 VAL A CA 1
ATOM 728 C C . VAL A 1 96 ? -13.670 4.577 -0.404 1.00 97.69 96 VAL A C 1
ATOM 730 O O . VAL A 1 96 ? -13.542 5.470 0.425 1.00 97.69 96 VAL A O 1
ATOM 733 N N . LEU A 1 97 ? -13.423 4.789 -1.701 1.00 97.69 97 LEU A N 1
ATOM 734 C CA . LEU A 1 97 ? -13.000 6.104 -2.205 1.00 97.69 97 LEU A CA 1
ATOM 735 C C . LEU A 1 97 ? -14.051 7.213 -2.039 1.00 97.69 97 LEU A C 1
ATOM 737 O O . LEU A 1 97 ? -13.680 8.381 -1.956 1.00 97.69 97 LEU A O 1
ATOM 741 N N . LYS A 1 98 ? -15.344 6.879 -1.955 1.00 97.69 98 LYS A N 1
ATOM 742 C CA . LYS A 1 98 ? -16.420 7.862 -1.728 1.00 97.69 98 LYS A CA 1
ATOM 743 C C . LYS A 1 98 ? -16.621 8.190 -0.251 1.00 97.69 98 LYS A C 1
ATOM 745 O O . LYS A 1 98 ? -17.088 9.280 0.066 1.00 97.69 98 LYS A O 1
ATOM 750 N N . SER A 1 99 ? -16.306 7.264 0.656 1.00 96.38 99 SER A N 1
ATOM 751 C CA . SER A 1 99 ? -16.484 7.472 2.098 1.00 96.38 99 SER A CA 1
ATOM 752 C C . SER A 1 99 ? -15.462 6.700 2.949 1.00 96.38 99 SER A C 1
ATOM 754 O O . SER A 1 99 ? -15.854 5.811 3.711 1.00 96.38 99 SER A O 1
ATOM 756 N N . PRO A 1 100 ? -14.156 7.029 2.876 1.00 95.06 100 PRO A N 1
ATOM 757 C CA . PRO A 1 100 ? -13.092 6.174 3.412 1.00 95.06 100 PRO A CA 1
ATOM 758 C C . PRO A 1 100 ? -13.174 5.980 4.929 1.00 95.06 100 PRO A C 1
ATOM 760 O O . PRO A 1 100 ? -13.015 4.862 5.412 1.00 95.06 100 PRO A O 1
ATOM 763 N N . VAL A 1 101 ? -13.511 7.033 5.684 1.00 95.75 101 VAL A N 1
ATOM 764 C CA . VAL A 1 101 ? -13.699 6.951 7.145 1.00 95.75 101 VAL A CA 1
ATOM 765 C C . VAL A 1 101 ? -14.875 6.040 7.507 1.00 95.75 101 VAL A C 1
ATOM 767 O O . VAL A 1 101 ? -14.732 5.159 8.351 1.00 95.75 101 VAL A O 1
ATOM 770 N N . LYS A 1 102 ? -16.017 6.199 6.826 1.00 95.50 102 LYS A N 1
ATOM 771 C CA . LYS A 1 102 ? -17.233 5.405 7.061 1.00 95.50 102 LYS A CA 1
ATOM 772 C C . LYS A 1 102 ? -17.005 3.926 6.744 1.00 95.50 102 LYS A C 1
ATOM 774 O O . LYS A 1 102 ? -17.283 3.073 7.584 1.00 95.50 102 LYS A O 1
ATOM 779 N N . SER A 1 103 ? -16.484 3.621 5.556 1.00 95.25 103 SER A N 1
ATOM 780 C CA . SER A 1 103 ? -16.258 2.239 5.125 1.00 95.25 103 SER A CA 1
ATOM 781 C C . SER A 1 103 ? -15.131 1.578 5.932 1.00 95.25 103 SER A C 1
ATOM 783 O O . SER A 1 103 ? -15.254 0.413 6.292 1.00 95.25 103 SER A O 1
ATOM 785 N N . GLY A 1 104 ? -14.084 2.318 6.320 1.00 93.94 104 GLY A N 1
ATOM 786 C CA . GLY A 1 104 ? -13.014 1.821 7.196 1.00 93.94 104 GLY A CA 1
ATOM 787 C C . GLY A 1 104 ? -13.452 1.543 8.639 1.00 93.94 104 GLY A C 1
ATOM 788 O O . GLY A 1 104 ? -12.996 0.567 9.229 1.00 93.94 104 GLY A O 1
ATOM 789 N N . GLN A 1 105 ? -14.377 2.332 9.198 1.00 93.62 105 GLN A N 1
ATOM 790 C CA . GLN A 1 105 ? -14.981 2.068 10.515 1.00 93.62 105 GLN A CA 1
ATOM 791 C C . GLN A 1 105 ? -16.007 0.921 10.496 1.00 93.62 105 GLN A C 1
ATOM 793 O O . GLN A 1 105 ? -16.127 0.204 11.486 1.00 93.62 105 GLN A O 1
ATOM 798 N N . ALA A 1 106 ? -16.732 0.729 9.387 1.00 93.31 106 ALA A N 1
ATOM 799 C CA . ALA A 1 106 ? -17.667 -0.388 9.203 1.00 93.31 106 ALA A CA 1
ATOM 800 C C . ALA A 1 106 ? -16.975 -1.720 8.831 1.00 93.31 106 ALA A C 1
ATOM 802 O O . ALA A 1 106 ? -17.567 -2.798 8.964 1.00 93.31 106 ALA A O 1
ATOM 803 N N . SER A 1 107 ? -15.728 -1.651 8.356 1.00 93.25 107 SER A N 1
ATOM 804 C CA . SER A 1 107 ? -14.937 -2.808 7.945 1.00 93.25 107 SER A CA 1
ATOM 805 C C . SER A 1 107 ? -14.619 -3.711 9.143 1.00 93.25 107 SER A C 1
ATOM 807 O O . SER A 1 107 ? -14.119 -3.286 10.184 1.00 93.25 107 SER A O 1
ATOM 809 N N . ASN A 1 108 ? -14.960 -4.986 8.996 1.00 93.62 108 ASN A N 1
ATOM 810 C CA . ASN A 1 108 ? -14.912 -6.016 10.033 1.00 93.62 108 ASN A CA 1
ATOM 811 C C . ASN A 1 108 ? -14.174 -7.260 9.502 1.00 93.62 108 ASN A C 1
ATOM 813 O O . ASN A 1 108 ? -13.794 -7.311 8.331 1.00 93.62 108 ASN A O 1
ATOM 817 N N . ALA A 1 109 ? -14.003 -8.299 10.327 1.00 94.38 109 ALA A N 1
ATOM 818 C CA . ALA A 1 109 ? -13.277 -9.522 9.956 1.00 94.38 109 ALA A CA 1
ATOM 819 C C . ALA A 1 109 ? -13.745 -10.206 8.646 1.00 94.38 109 ALA A C 1
ATOM 821 O O . ALA A 1 109 ? -12.947 -10.905 8.018 1.00 94.38 109 ALA A O 1
ATOM 822 N N . GLY A 1 110 ? -14.992 -9.998 8.199 1.00 93.50 110 GLY A N 1
ATOM 823 C CA . GLY A 1 110 ? -15.490 -10.490 6.908 1.00 93.50 110 GLY A CA 1
ATOM 824 C C . GLY A 1 110 ? -14.837 -9.829 5.684 1.00 93.50 110 GLY A C 1
ATOM 825 O O . GLY A 1 110 ? -14.745 -10.451 4.629 1.00 93.50 110 GLY A O 1
ATOM 826 N N . HIS A 1 111 ? -14.312 -8.609 5.826 1.00 95.31 111 HIS A N 1
ATOM 827 C CA . HIS A 1 111 ? -13.673 -7.839 4.750 1.00 95.31 111 HIS A CA 1
ATOM 828 C C . HIS A 1 111 ? -12.151 -8.065 4.664 1.00 95.31 111 HIS A C 1
ATOM 830 O O . HIS A 1 111 ? -11.477 -7.419 3.861 1.00 95.31 111 HIS A O 1
ATOM 836 N N . MET A 1 112 ? -11.596 -9.008 5.441 1.00 96.56 112 MET A N 1
ATOM 837 C CA . MET A 1 112 ? -10.156 -9.319 5.465 1.00 96.56 112 MET A CA 1
ATOM 838 C C . MET A 1 112 ? -9.583 -9.596 4.068 1.00 96.56 112 MET A C 1
ATOM 840 O O . MET A 1 112 ? -8.477 -9.156 3.767 1.00 96.56 112 MET A O 1
ATOM 844 N N . VAL A 1 113 ? -10.331 -10.298 3.208 1.00 96.56 113 VAL A N 1
ATOM 845 C CA . VAL A 1 113 ? -9.895 -10.615 1.837 1.00 96.56 113 VAL A CA 1
ATOM 846 C C . VAL A 1 113 ? -9.691 -9.339 1.019 1.00 96.56 113 VAL A C 1
ATOM 848 O O . VAL A 1 113 ? -8.674 -9.215 0.345 1.00 96.56 113 VAL A O 1
ATOM 851 N N . ASN A 1 114 ? -10.593 -8.360 1.134 1.00 97.12 114 ASN A N 1
ATOM 852 C CA . ASN A 1 114 ? -10.438 -7.075 0.453 1.00 97.12 114 ASN A CA 1
ATOM 853 C C . ASN A 1 114 ? -9.216 -6.321 0.992 1.00 97.12 114 ASN A C 1
ATOM 855 O O . ASN A 1 114 ? -8.429 -5.810 0.204 1.00 97.12 114 ASN A O 1
ATOM 859 N N . GLY A 1 115 ? -9.019 -6.309 2.315 1.00 97.94 115 GLY A N 1
ATOM 860 C CA . GLY A 1 115 ? -7.845 -5.681 2.921 1.00 97.94 115 GLY A CA 1
ATOM 861 C C . GLY A 1 115 ? -6.521 -6.301 2.454 1.00 97.94 115 GLY A C 1
ATOM 862 O O . GLY A 1 115 ? -5.580 -5.580 2.127 1.00 97.94 115 GLY A O 1
ATOM 863 N N . LEU A 1 116 ? -6.472 -7.631 2.327 1.00 98.25 116 LEU A N 1
ATOM 864 C CA . LEU A 1 116 ? -5.315 -8.349 1.789 1.00 98.25 116 LEU A CA 1
ATOM 865 C C . LEU A 1 116 ? -5.080 -8.046 0.298 1.00 98.25 116 LEU A C 1
ATOM 867 O O . LEU A 1 116 ? -3.931 -7.881 -0.104 1.00 98.25 116 LEU A O 1
ATOM 871 N N . ILE A 1 117 ? -6.137 -7.911 -0.514 1.00 98.12 117 ILE A N 1
ATOM 872 C CA . ILE A 1 117 ? -6.014 -7.484 -1.920 1.00 98.12 117 ILE A CA 1
ATOM 873 C C . ILE A 1 117 ? -5.416 -6.071 -2.002 1.00 98.12 117 ILE A C 1
ATOM 875 O O . ILE A 1 117 ? -4.499 -5.859 -2.795 1.00 98.12 117 ILE A O 1
ATOM 879 N N . THR A 1 118 ? -5.844 -5.124 -1.158 1.00 98.56 118 THR A N 1
ATOM 880 C CA . THR A 1 118 ? -5.238 -3.780 -1.108 1.00 98.56 118 THR A CA 1
ATOM 881 C C . THR A 1 118 ? -3.753 -3.836 -0.745 1.00 98.56 118 THR A C 1
ATOM 883 O O . THR A 1 118 ? -2.946 -3.166 -1.385 1.00 98.56 118 THR A O 1
ATOM 886 N N . ILE A 1 119 ? -3.370 -4.655 0.242 1.00 98.56 119 ILE A N 1
ATOM 887 C CA . ILE A 1 119 ? -1.969 -4.845 0.660 1.00 98.56 119 ILE A CA 1
ATOM 888 C C . ILE A 1 119 ? -1.120 -5.425 -0.486 1.00 98.56 119 ILE A C 1
ATOM 890 O O . ILE A 1 119 ? -0.008 -4.952 -0.729 1.00 98.56 119 ILE A O 1
ATOM 894 N N . ILE A 1 120 ? -1.650 -6.402 -1.231 1.00 98.44 120 ILE A N 1
ATOM 895 C CA . ILE A 1 120 ? -0.992 -6.977 -2.415 1.00 98.44 120 ILE A CA 1
ATOM 896 C C . ILE A 1 120 ? -0.815 -5.912 -3.507 1.00 98.44 120 ILE A C 1
ATOM 898 O O . ILE A 1 120 ? 0.285 -5.763 -4.031 1.00 98.44 120 ILE A O 1
ATOM 902 N N . LEU A 1 121 ? -1.860 -5.137 -3.820 1.00 98.44 121 LEU A N 1
ATOM 903 C CA . LEU A 1 121 ? -1.803 -4.078 -4.836 1.00 98.44 121 LEU A CA 1
ATOM 904 C C . LEU A 1 121 ? -0.814 -2.967 -4.461 1.00 98.44 121 LEU A C 1
ATOM 906 O O . LEU A 1 121 ? 0.003 -2.580 -5.291 1.00 98.44 121 LEU A O 1
ATOM 910 N N . PHE A 1 122 ? -0.831 -2.503 -3.210 1.00 97.75 122 PHE A N 1
ATOM 911 C CA . PHE A 1 122 ? 0.133 -1.532 -2.680 1.00 97.75 122 PHE A CA 1
ATOM 912 C C . PHE A 1 122 ? 1.577 -2.007 -2.878 1.00 97.75 122 PHE A C 1
ATOM 914 O O . PHE A 1 122 ? 2.416 -1.274 -3.399 1.00 97.75 122 PHE A O 1
ATOM 921 N N . SER A 1 123 ? 1.839 -3.263 -2.507 1.00 97.25 123 SER A N 1
ATOM 922 C CA . SER A 1 123 ? 3.173 -3.867 -2.567 1.00 97.25 123 SER A CA 1
ATOM 923 C C . SER A 1 123 ? 3.644 -4.135 -4.000 1.00 97.25 123 SER A C 1
ATOM 925 O O . SER A 1 123 ? 4.845 -4.199 -4.233 1.00 97.25 123 SER A O 1
ATOM 927 N N . LEU A 1 124 ? 2.722 -4.320 -4.954 1.00 97.75 124 LEU A N 1
ATOM 928 C CA . LEU A 1 124 ? 3.022 -4.662 -6.350 1.00 97.75 124 LEU A CA 1
ATOM 929 C C . LEU A 1 124 ? 3.159 -3.435 -7.261 1.00 97.75 124 LEU A C 1
ATOM 931 O O . LEU A 1 124 ? 3.984 -3.439 -8.173 1.00 97.75 124 LEU A O 1
ATOM 935 N N . ILE A 1 125 ? 2.367 -2.383 -7.037 1.00 98.19 125 ILE A N 1
ATOM 936 C CA . ILE A 1 125 ? 2.353 -1.212 -7.925 1.00 98.19 125 ILE A CA 1
ATOM 937 C C . ILE A 1 125 ? 3.641 -0.386 -7.784 1.00 98.19 125 ILE A C 1
ATOM 939 O O . ILE A 1 125 ? 4.181 0.049 -8.798 1.00 98.19 125 ILE A O 1
ATOM 943 N N . LEU A 1 126 ? 4.183 -0.215 -6.570 1.00 94.19 126 LEU A N 1
ATOM 944 C CA . LEU A 1 126 ? 5.431 0.540 -6.363 1.00 94.19 126 LEU A CA 1
ATOM 945 C C . LEU A 1 126 ? 6.642 -0.064 -7.117 1.00 94.19 126 LEU A C 1
ATOM 947 O O . LEU A 1 126 ? 7.298 0.681 -7.848 1.00 94.19 126 LEU A O 1
ATOM 951 N N . PRO A 1 127 ? 6.927 -1.383 -7.045 1.00 94.50 127 PRO A N 1
ATOM 952 C CA . PRO A 1 127 ? 7.981 -2.000 -7.853 1.00 94.50 127 PRO A CA 1
ATOM 953 C C . PRO A 1 127 ? 7.726 -1.939 -9.367 1.00 94.50 127 PRO A C 1
ATOM 955 O O . PRO A 1 127 ? 8.676 -1.818 -10.135 1.00 94.50 127 PRO A O 1
ATOM 958 N N . LEU A 1 128 ? 6.463 -1.974 -9.818 1.00 96.19 128 LEU A N 1
ATOM 959 C CA . LEU A 1 128 ? 6.133 -1.788 -11.239 1.00 96.19 128 LEU A CA 1
ATOM 960 C C . LEU A 1 128 ? 6.433 -0.361 -11.720 1.00 96.19 128 LEU A C 1
ATOM 962 O O . LEU A 1 128 ? 7.013 -0.206 -12.793 1.00 96.19 128 LEU A O 1
ATOM 966 N N . ILE A 1 129 ? 6.109 0.669 -10.926 1.00 95.00 129 ILE A N 1
ATOM 967 C CA . ILE A 1 129 ? 6.511 2.059 -11.205 1.00 95.00 129 ILE A CA 1
ATOM 968 C C . ILE A 1 129 ? 8.036 2.138 -11.326 1.00 95.00 129 ILE A C 1
ATOM 970 O O . ILE A 1 129 ? 8.542 2.634 -12.330 1.00 95.00 129 ILE A O 1
ATOM 974 N N . ALA A 1 130 ? 8.770 1.600 -10.345 1.00 91.06 130 ALA A N 1
ATOM 975 C CA . ALA A 1 130 ? 10.233 1.602 -10.353 1.00 91.06 130 ALA A CA 1
ATOM 976 C C . ALA A 1 130 ? 10.809 0.908 -11.601 1.00 91.06 130 ALA A C 1
ATOM 978 O O . ALA A 1 130 ? 11.681 1.467 -12.259 1.00 91.06 130 ALA A O 1
ATOM 979 N N . TYR A 1 131 ? 10.281 -0.259 -11.980 1.00 92.44 131 TYR A N 1
ATOM 980 C CA . TYR A 1 131 ? 10.708 -0.989 -13.176 1.00 92.44 131 TYR A CA 1
ATOM 981 C C . TYR A 1 131 ? 10.523 -0.188 -14.469 1.00 92.44 131 TYR A C 1
ATOM 983 O O . TYR A 1 131 ? 11.458 -0.082 -15.264 1.00 92.44 131 TYR A O 1
ATOM 991 N N . PHE A 1 132 ? 9.346 0.406 -14.682 1.00 92.88 132 PHE A N 1
ATOM 992 C CA . PHE A 1 132 ? 9.103 1.201 -15.884 1.00 92.88 132 PHE A CA 1
ATOM 993 C C . PHE A 1 132 ? 9.910 2.509 -15.886 1.00 92.88 132 PHE A C 1
ATOM 995 O O . PHE A 1 132 ? 10.454 2.860 -16.931 1.00 92.88 132 PHE A O 1
ATOM 1002 N N . GLN A 1 133 ? 10.080 3.175 -14.735 1.00 89.88 133 GLN A N 1
ATOM 1003 C CA . GLN A 1 133 ? 10.945 4.356 -14.607 1.00 89.88 133 GLN A CA 1
ATOM 1004 C C . GLN A 1 133 ? 12.415 4.035 -14.908 1.00 89.88 133 GLN A C 1
ATOM 1006 O O . GLN A 1 133 ? 13.055 4.782 -15.647 1.00 89.88 133 GLN A O 1
ATOM 1011 N N . ILE A 1 134 ? 12.950 2.925 -14.385 1.00 86.75 134 ILE A N 1
ATOM 1012 C CA . ILE A 1 134 ? 14.327 2.484 -14.655 1.00 86.75 134 ILE A CA 1
ATOM 1013 C C . ILE A 1 134 ? 14.481 2.158 -16.139 1.00 86.75 134 ILE A C 1
ATOM 1015 O O . ILE A 1 134 ? 15.349 2.725 -16.791 1.00 86.75 134 ILE A O 1
ATOM 1019 N N . ARG A 1 135 ? 13.592 1.335 -16.710 1.00 86.38 135 ARG A N 1
ATOM 1020 C CA . ARG A 1 135 ? 13.630 0.967 -18.135 1.00 86.38 135 ARG A CA 1
ATOM 1021 C C . ARG A 1 135 ? 13.546 2.179 -19.066 1.00 86.38 135 ARG A C 1
ATOM 1023 O O . ARG A 1 135 ? 14.204 2.204 -20.099 1.00 86.38 135 ARG A O 1
ATOM 1030 N N . GLU A 1 136 ? 12.741 3.178 -18.726 1.00 85.25 136 GLU A N 1
ATOM 1031 C CA . GLU A 1 136 ? 12.629 4.409 -19.511 1.00 85.25 136 GLU A CA 1
ATOM 1032 C C . GLU A 1 136 ? 13.858 5.320 -19.341 1.00 85.25 136 GLU A C 1
ATOM 1034 O O . GLU A 1 136 ? 14.330 5.899 -20.317 1.00 85.25 136 GLU A O 1
ATOM 1039 N N . SER A 1 137 ? 14.443 5.378 -18.141 1.00 83.69 137 SER A N 1
ATOM 1040 C CA . SER A 1 137 ? 15.705 6.091 -17.888 1.00 83.69 137 SER A CA 1
ATOM 1041 C C . SER A 1 137 ? 16.877 5.451 -18.639 1.00 83.69 137 SER A C 1
ATOM 1043 O O . SER A 1 137 ? 17.645 6.157 -19.289 1.00 83.69 137 SER A O 1
ATOM 1045 N N . VAL A 1 138 ? 16.964 4.117 -18.633 1.00 82.38 138 VAL A N 1
ATOM 1046 C CA . VAL A 1 138 ? 17.973 3.344 -19.372 1.00 82.38 138 VAL A CA 1
ATOM 1047 C C . VAL A 1 138 ? 17.867 3.593 -20.877 1.00 82.38 138 VAL A C 1
ATOM 1049 O O . VAL A 1 138 ? 18.892 3.811 -21.501 1.00 82.38 138 VAL A O 1
ATOM 1052 N N . LYS A 1 139 ? 16.674 3.704 -21.476 1.00 80.88 139 LYS A N 1
ATOM 1053 C CA . LYS A 1 139 ? 16.579 4.135 -22.889 1.00 80.88 139 LYS A CA 1
ATOM 1054 C C . LYS A 1 139 ? 17.070 5.569 -23.114 1.00 80.88 139 LYS A C 1
ATOM 1056 O O . LYS A 1 139 ? 17.734 5.839 -24.108 1.00 80.88 139 LYS A O 1
ATOM 1061 N N . ARG A 1 140 ? 16.698 6.505 -22.228 1.00 78.81 140 ARG A N 1
ATOM 1062 C CA . ARG A 1 140 ? 16.981 7.945 -22.395 1.00 78.81 140 ARG A CA 1
ATOM 1063 C C . ARG A 1 140 ? 18.465 8.288 -22.224 1.00 78.81 140 ARG A C 1
ATOM 1065 O O . ARG A 1 140 ? 18.925 9.226 -22.865 1.00 78.81 140 ARG A O 1
ATOM 1072 N N . PHE A 1 141 ? 19.197 7.542 -21.395 1.00 73.56 141 PHE A N 1
ATOM 1073 C CA . PHE A 1 141 ? 20.631 7.752 -21.139 1.00 73.56 141 PHE A CA 1
ATOM 1074 C C . PHE A 1 141 ? 21.536 6.661 -21.743 1.00 73.56 141 PHE A C 1
ATOM 1076 O O . PHE A 1 141 ? 22.636 6.960 -22.203 1.00 73.56 141 PHE A O 1
ATOM 1083 N N . GLY A 1 142 ? 21.079 5.407 -21.788 1.00 66.56 142 GLY A N 1
ATOM 1084 C CA . GLY A 1 142 ? 21.827 4.246 -22.289 1.00 66.56 142 GLY A CA 1
ATOM 1085 C C . GLY A 1 142 ? 22.083 4.262 -23.795 1.00 66.56 142 GLY A C 1
ATOM 1086 O O . GLY A 1 142 ? 23.075 3.691 -24.230 1.00 66.56 142 GLY A O 1
ATOM 1087 N N . GLY A 1 143 ? 21.327 5.043 -24.578 1.00 63.03 143 GLY A N 1
ATOM 1088 C CA . GLY A 1 143 ? 21.670 5.354 -25.976 1.00 63.03 143 GLY A CA 1
ATOM 1089 C C . GLY A 1 143 ? 23.025 6.067 -26.166 1.00 63.03 143 GLY A C 1
ATOM 1090 O O . GLY A 1 143 ? 23.433 6.310 -27.298 1.00 63.03 143 GLY A O 1
ATOM 1091 N N . PHE A 1 144 ? 23.729 6.406 -25.076 1.00 60.81 144 PHE A N 1
ATOM 1092 C CA . PHE A 1 144 ? 25.113 6.895 -25.068 1.00 60.81 144 PHE A CA 1
ATOM 1093 C C . PHE A 1 144 ? 26.146 5.855 -24.564 1.00 60.81 144 PHE A C 1
ATOM 1095 O O . PHE A 1 144 ? 27.345 6.107 -24.645 1.00 60.81 144 PHE A O 1
ATOM 1102 N N . MET A 1 145 ? 25.712 4.699 -24.040 1.00 63.47 145 MET A N 1
ATOM 1103 C CA . MET A 1 145 ? 26.582 3.624 -23.520 1.00 63.47 145 MET A CA 1
ATOM 1104 C C . MET A 1 145 ? 26.421 2.266 -24.228 1.00 63.47 145 MET A C 1
ATOM 1106 O O . MET A 1 145 ? 27.364 1.479 -24.211 1.00 63.47 145 MET A O 1
ATOM 1110 N N . GLY A 1 146 ? 25.283 1.999 -24.875 1.00 57.31 146 GLY A N 1
ATOM 1111 C CA . GLY A 1 146 ? 25.007 0.766 -25.622 1.00 57.31 146 GLY A CA 1
ATOM 1112 C C . GLY A 1 146 ? 23.569 0.276 -25.424 1.00 57.31 146 GLY A C 1
ATOM 1113 O O . GLY A 1 146 ? 22.996 0.436 -24.348 1.00 57.31 146 GLY A O 1
ATOM 1114 N N . ASP A 1 147 ? 22.984 -0.333 -26.458 1.00 63.25 147 ASP A N 1
ATOM 1115 C CA . ASP A 1 147 ? 21.571 -0.756 -26.460 1.00 63.25 147 ASP A CA 1
ATOM 1116 C C . ASP A 1 147 ? 21.288 -2.038 -25.637 1.00 63.25 147 ASP A C 1
ATOM 1118 O O . ASP A 1 147 ? 20.127 -2.367 -25.392 1.00 63.25 147 ASP A O 1
ATOM 1122 N N . ASP A 1 148 ? 22.325 -2.751 -25.180 1.00 64.62 148 ASP A N 1
ATOM 1123 C CA . ASP A 1 148 ? 22.230 -4.087 -24.558 1.00 64.62 148 ASP A CA 1
ATOM 1124 C C . ASP A 1 148 ? 21.959 -4.090 -23.031 1.00 64.62 148 ASP A C 1
ATOM 1126 O O . ASP A 1 148 ? 22.050 -5.132 -22.378 1.00 64.62 148 ASP A O 1
ATOM 1130 N N . LEU A 1 149 ? 21.615 -2.941 -22.435 1.00 71.50 149 LEU A N 1
ATOM 1131 C CA . LEU A 1 149 ? 21.352 -2.810 -20.992 1.00 71.50 149 LEU A CA 1
ATOM 1132 C C . LEU A 1 149 ? 19.967 -3.375 -20.595 1.00 71.50 149 LEU A C 1
ATOM 1134 O O . LEU A 1 149 ? 18.983 -2.637 -20.473 1.00 71.50 149 LEU A O 1
ATOM 1138 N N . ASP A 1 150 ? 19.875 -4.694 -20.387 1.00 77.00 150 ASP A N 1
ATOM 1139 C CA . ASP A 1 150 ? 18.646 -5.343 -19.898 1.00 77.00 150 ASP A CA 1
ATOM 1140 C C . ASP A 1 150 ? 18.332 -4.982 -18.433 1.00 77.00 150 ASP A C 1
ATOM 1142 O O . ASP A 1 150 ? 19.209 -4.880 -17.578 1.00 77.00 150 ASP A O 1
ATOM 1146 N N . VAL A 1 151 ? 17.042 -4.834 -18.125 1.00 83.38 151 VAL A N 1
ATOM 1147 C CA . VAL A 1 151 ? 16.545 -4.497 -16.786 1.00 83.38 151 VAL A CA 1
ATOM 1148 C C . VAL A 1 151 ? 15.842 -5.730 -16.204 1.00 83.38 151 VAL A C 1
ATOM 1150 O O . VAL A 1 151 ? 14.685 -5.999 -16.553 1.00 83.38 151 VAL A O 1
ATOM 1153 N N . PRO A 1 152 ? 16.476 -6.490 -15.289 1.00 88.12 152 PRO A N 1
ATOM 1154 C CA . PRO A 1 152 ? 15.962 -7.784 -14.850 1.00 88.12 152 PRO A CA 1
ATOM 1155 C C . PRO A 1 152 ? 14.694 -7.651 -13.989 1.00 88.12 152 PRO A C 1
ATOM 1157 O O . PRO A 1 152 ? 14.744 -7.444 -12.773 1.00 88.12 152 PRO A O 1
ATOM 1160 N N . PHE A 1 153 ? 13.525 -7.857 -14.608 1.00 89.19 153 PHE A N 1
ATOM 1161 C CA . PHE A 1 153 ? 12.195 -7.763 -13.979 1.00 89.19 153 PHE A CA 1
ATOM 1162 C C . PHE A 1 153 ? 12.080 -8.553 -12.660 1.00 89.19 153 PHE A C 1
ATOM 1164 O O . PHE A 1 153 ? 11.474 -8.086 -11.696 1.00 89.19 153 PHE A O 1
ATOM 1171 N N . GLY A 1 154 ? 12.699 -9.735 -12.571 1.00 87.00 154 GLY A N 1
ATOM 1172 C CA . GLY A 1 154 ? 12.716 -10.532 -11.339 1.00 87.00 154 GLY A CA 1
ATOM 1173 C C . GLY A 1 154 ? 13.431 -9.844 -10.167 1.00 87.00 154 GLY A C 1
ATOM 1174 O O . GLY A 1 154 ? 13.004 -9.980 -9.019 1.00 87.00 154 GLY A O 1
ATOM 1175 N N . ALA A 1 155 ? 14.488 -9.074 -10.438 1.00 84.75 155 ALA A N 1
ATOM 1176 C CA . ALA A 1 155 ? 15.227 -8.333 -9.421 1.00 84.75 155 ALA A CA 1
ATOM 1177 C C . ALA A 1 155 ? 14.530 -7.023 -9.029 1.00 84.75 155 ALA A C 1
ATOM 1179 O O . ALA A 1 155 ? 14.496 -6.706 -7.844 1.00 84.75 155 ALA A O 1
ATOM 1180 N N . VAL A 1 156 ? 13.945 -6.307 -9.997 1.00 87.56 156 VAL A N 1
ATOM 1181 C CA . VAL A 1 156 ? 13.346 -4.975 -9.784 1.00 87.56 156 VAL A CA 1
ATOM 1182 C C . VAL A 1 156 ? 11.879 -5.039 -9.333 1.00 87.56 156 VAL A C 1
ATOM 1184 O O . VAL A 1 156 ? 11.444 -4.192 -8.560 1.00 87.56 156 VAL A O 1
ATOM 1187 N N . VAL A 1 157 ? 11.112 -6.053 -9.755 1.00 92.19 157 VAL A N 1
ATOM 1188 C CA . VAL A 1 157 ? 9.682 -6.192 -9.408 1.00 92.19 157 VAL A CA 1
ATOM 1189 C C . VAL A 1 157 ? 9.443 -7.276 -8.363 1.00 92.19 157 VAL A C 1
ATOM 1191 O O . VAL A 1 157 ? 8.841 -6.997 -7.328 1.00 92.19 157 VAL A O 1
ATOM 1194 N N . ILE A 1 158 ? 9.912 -8.508 -8.590 1.00 92.62 158 ILE A N 1
ATOM 1195 C CA . ILE A 1 158 ? 9.527 -9.647 -7.737 1.00 92.62 158 ILE A CA 1
ATOM 1196 C C . ILE A 1 158 ? 10.195 -9.593 -6.355 1.00 92.62 158 ILE A C 1
ATOM 1198 O O . ILE A 1 158 ? 9.492 -9.755 -5.355 1.00 92.62 158 ILE A O 1
ATOM 1202 N N . LYS A 1 159 ? 11.508 -9.316 -6.261 1.00 88.88 159 LYS A N 1
ATOM 1203 C CA . LYS A 1 159 ? 12.174 -9.173 -4.948 1.00 88.88 159 LYS A CA 1
ATOM 1204 C C . LYS A 1 159 ? 11.546 -8.035 -4.113 1.00 88.88 159 LYS A C 1
ATOM 1206 O O . LYS A 1 159 ? 11.162 -8.316 -2.975 1.00 88.88 159 LYS A O 1
ATOM 1211 N N . PRO A 1 160 ? 11.342 -6.801 -4.631 1.00 90.06 160 PRO A N 1
ATOM 1212 C CA . PRO A 1 160 ? 10.760 -5.723 -3.835 1.00 90.06 160 PRO A CA 1
ATOM 1213 C C . PRO A 1 160 ? 9.263 -5.913 -3.557 1.00 90.06 160 PRO A C 1
ATOM 1215 O O . PRO A 1 160 ? 8.807 -5.509 -2.495 1.00 90.06 160 PRO A O 1
ATOM 1218 N N . PHE A 1 161 ? 8.502 -6.592 -4.426 1.00 93.94 161 PHE A N 1
ATOM 1219 C CA . PHE A 1 161 ? 7.113 -6.977 -4.135 1.00 93.94 161 PHE A CA 1
ATOM 1220 C C . PHE A 1 161 ? 7.018 -7.902 -2.913 1.00 93.94 161 PHE A C 1
ATOM 1222 O O . PHE A 1 161 ? 6.279 -7.605 -1.972 1.00 93.94 161 PHE A O 1
ATOM 1229 N N . VAL A 1 162 ? 7.792 -8.997 -2.903 1.00 92.31 162 VAL A N 1
ATOM 1230 C CA . VAL A 1 162 ? 7.825 -9.964 -1.788 1.00 92.31 162 VAL A CA 1
ATOM 1231 C C . VAL A 1 162 ? 8.354 -9.312 -0.508 1.00 92.31 162 VAL A C 1
ATOM 1233 O O . VAL A 1 162 ? 7.874 -9.608 0.584 1.00 92.31 162 VAL A O 1
ATOM 1236 N N . PHE A 1 163 ? 9.291 -8.374 -0.630 1.00 90.00 163 PHE A N 1
ATOM 1237 C CA . PHE A 1 163 ? 9.748 -7.569 0.494 1.00 90.00 163 PHE A CA 1
ATOM 1238 C C . PHE A 1 163 ? 8.641 -6.654 1.055 1.00 90.00 163 PHE A C 1
ATOM 1240 O O . PHE A 1 163 ? 8.369 -6.670 2.257 1.00 90.00 163 PHE A O 1
ATOM 1247 N N . LEU A 1 164 ? 7.995 -5.849 0.204 1.00 92.56 164 LEU A N 1
ATOM 1248 C CA . LEU A 1 164 ? 7.029 -4.834 0.636 1.00 92.56 164 LEU A CA 1
ATOM 1249 C C . LEU A 1 164 ? 5.808 -5.470 1.298 1.00 92.56 164 LEU A C 1
ATOM 1251 O O . LEU A 1 164 ? 5.355 -4.970 2.328 1.00 92.56 164 LEU A O 1
ATOM 1255 N N . ILE A 1 165 ? 5.327 -6.607 0.785 1.00 95.12 165 ILE A N 1
ATOM 1256 C CA . ILE A 1 165 ? 4.215 -7.323 1.419 1.00 95.12 165 ILE A CA 1
ATOM 1257 C C . ILE A 1 165 ? 4.595 -7.851 2.809 1.00 95.12 165 ILE A C 1
ATOM 1259 O O . ILE A 1 165 ? 3.763 -7.797 3.713 1.00 95.12 165 ILE A O 1
ATOM 1263 N N . LEU A 1 166 ? 5.845 -8.278 3.032 1.00 94.44 166 LEU A N 1
ATOM 1264 C CA . LEU A 1 166 ? 6.322 -8.657 4.366 1.00 94.44 166 LEU A CA 1
ATOM 1265 C C . LEU A 1 166 ? 6.364 -7.452 5.315 1.00 94.44 166 LEU A C 1
ATOM 1267 O O . LEU A 1 166 ? 5.815 -7.544 6.412 1.00 94.44 166 LEU A O 1
ATOM 1271 N N . VAL A 1 167 ? 6.926 -6.310 4.902 1.00 93.56 167 VAL A N 1
ATOM 1272 C CA . VAL A 1 167 ? 6.974 -5.104 5.754 1.00 93.56 167 VAL A CA 1
ATOM 1273 C C . VAL A 1 167 ? 5.575 -4.569 6.066 1.00 93.56 167 VAL A C 1
ATOM 1275 O O . VAL A 1 167 ? 5.276 -4.304 7.229 1.00 93.56 167 VAL A O 1
ATOM 127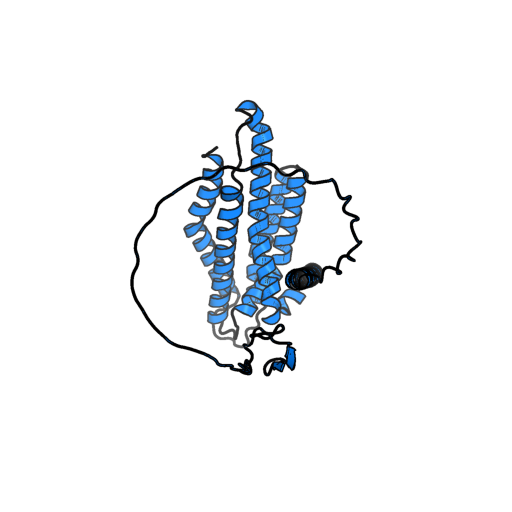8 N N . VAL A 1 168 ? 4.674 -4.480 5.084 1.00 96.69 168 VAL A N 1
ATOM 1279 C CA . VAL A 1 168 ? 3.286 -4.034 5.312 1.00 96.69 168 VAL A CA 1
ATOM 1280 C C . VAL A 1 168 ? 2.534 -5.001 6.236 1.00 96.69 168 VAL A C 1
ATOM 1282 O O . VAL A 1 168 ? 1.792 -4.555 7.114 1.00 96.69 168 VAL A O 1
ATOM 1285 N N . MET A 1 169 ? 2.764 -6.314 6.123 1.00 97.69 169 MET A N 1
ATOM 1286 C CA . MET A 1 169 ? 2.198 -7.302 7.049 1.00 97.69 169 MET A CA 1
ATOM 1287 C C . MET A 1 169 ? 2.823 -7.233 8.453 1.00 97.69 169 MET A C 1
ATOM 1289 O O . MET A 1 169 ? 2.119 -7.457 9.441 1.00 97.69 169 MET A O 1
ATOM 1293 N N . MET A 1 170 ? 4.101 -6.869 8.590 1.00 97.44 170 MET A N 1
ATOM 1294 C CA . MET A 1 170 ? 4.717 -6.591 9.894 1.00 97.44 170 MET A CA 1
ATOM 1295 C C . MET A 1 170 ? 4.131 -5.322 10.532 1.00 97.44 170 MET A C 1
ATOM 1297 O O . MET A 1 170 ? 3.749 -5.371 11.699 1.00 97.44 170 MET A O 1
ATOM 1301 N N . VAL A 1 171 ? 3.935 -4.235 9.777 1.00 98.12 171 VAL A N 1
ATOM 1302 C CA . VAL A 1 171 ? 3.252 -3.013 10.254 1.00 98.12 171 VAL A CA 1
ATOM 1303 C C . VAL A 1 171 ? 1.816 -3.318 10.701 1.00 98.12 171 VAL A C 1
ATOM 1305 O O . VAL A 1 171 ? 1.433 -2.963 11.815 1.00 98.12 171 VAL A O 1
ATOM 1308 N N . ASN A 1 172 ? 1.048 -4.072 9.908 1.00 98.50 172 ASN A N 1
ATOM 1309 C CA . ASN A 1 172 ? -0.284 -4.569 10.284 1.00 98.50 172 ASN A CA 1
ATOM 1310 C C . ASN A 1 172 ? -0.263 -5.391 11.592 1.00 98.50 172 ASN A C 1
ATOM 1312 O O . ASN A 1 172 ? -1.183 -5.317 12.409 1.00 98.50 172 ASN A O 1
ATOM 1316 N N . SER A 1 173 ? 0.814 -6.145 11.821 1.00 98.44 173 SER A N 1
ATOM 1317 C CA . SER A 1 173 ? 1.014 -6.923 13.048 1.00 98.44 173 SER A CA 1
ATOM 1318 C C . SER A 1 173 ? 1.369 -6.046 14.254 1.00 98.44 173 SER A C 1
ATOM 1320 O O . SER A 1 173 ? 0.871 -6.309 15.347 1.00 98.44 173 SER A O 1
ATOM 1322 N N . ILE A 1 174 ? 2.144 -4.972 14.068 1.00 98.38 174 ILE A N 1
ATOM 1323 C CA . ILE A 1 174 ? 2.405 -3.970 15.115 1.00 98.38 174 ILE A CA 1
ATOM 1324 C C . ILE A 1 174 ? 1.103 -3.257 15.502 1.00 98.38 174 ILE A C 1
ATOM 1326 O O . ILE A 1 174 ? 0.812 -3.163 16.692 1.00 98.38 174 ILE A O 1
ATOM 1330 N N . ILE A 1 175 ? 0.270 -2.855 14.530 1.00 98.31 175 ILE A N 1
ATOM 1331 C CA . ILE A 1 175 ? -1.065 -2.277 14.783 1.00 98.31 175 ILE A CA 1
ATOM 1332 C C . ILE A 1 175 ? -1.917 -3.235 15.634 1.00 98.31 175 ILE A C 1
ATOM 1334 O O . ILE A 1 175 ? -2.524 -2.815 16.620 1.00 98.31 175 ILE A O 1
ATOM 1338 N N . PHE A 1 176 ? -1.941 -4.530 15.297 1.00 98.19 176 PHE A N 1
ATOM 1339 C CA . PHE A 1 176 ? -2.666 -5.545 16.071 1.00 98.19 176 PHE A CA 1
ATOM 1340 C C . PHE A 1 176 ? -2.140 -5.687 17.511 1.00 98.19 176 PHE A C 1
ATOM 1342 O O . PHE A 1 176 ? -2.940 -5.739 18.447 1.00 98.19 176 PHE A O 1
ATOM 1349 N N . LEU A 1 177 ? -0.817 -5.713 17.709 1.00 97.19 177 LEU A N 1
ATOM 1350 C CA . LEU A 1 177 ? -0.204 -5.781 19.041 1.00 97.19 177 LEU A CA 1
ATOM 1351 C C . LEU A 1 177 ? -0.519 -4.531 19.876 1.00 97.19 177 LEU A C 1
ATOM 1353 O O . LEU A 1 177 ? -0.961 -4.656 21.015 1.00 97.19 177 LEU A O 1
ATOM 1357 N N . VAL A 1 178 ? -0.379 -3.341 19.289 1.00 96.50 178 VAL A N 1
ATOM 1358 C CA . VAL A 1 178 ? -0.703 -2.045 19.907 1.00 96.50 178 VAL A CA 1
ATOM 1359 C C . VAL A 1 178 ? -2.166 -1.970 20.342 1.00 96.50 178 VAL A C 1
ATOM 1361 O O . VAL A 1 178 ? -2.457 -1.564 21.466 1.00 96.50 178 VAL A O 1
ATOM 1364 N N . LEU A 1 179 ? -3.103 -2.391 19.490 1.00 95.50 179 LEU A N 1
ATOM 1365 C CA . LEU A 1 179 ? -4.527 -2.412 19.830 1.00 95.50 179 LEU A CA 1
ATOM 1366 C C . LEU A 1 179 ? -4.837 -3.427 20.939 1.00 95.50 179 LEU A C 1
ATOM 1368 O O . LEU A 1 179 ? -5.657 -3.145 21.812 1.00 95.50 179 LEU A O 1
ATOM 1372 N N . LYS A 1 180 ? -4.135 -4.565 20.969 1.00 94.25 180 LYS A N 1
ATOM 1373 C CA . LYS A 1 180 ? -4.259 -5.554 22.047 1.00 94.25 180 LYS A CA 1
ATOM 1374 C C . LYS A 1 180 ? -3.672 -5.055 23.377 1.00 94.25 180 LYS A C 1
ATOM 1376 O O . LYS A 1 180 ? -4.254 -5.322 24.421 1.00 94.25 180 LYS A O 1
ATOM 1381 N N . MET A 1 181 ? -2.588 -4.273 23.350 1.00 93.00 181 MET A N 1
ATOM 1382 C CA . MET A 1 181 ? -2.085 -3.513 24.513 1.00 93.00 181 MET A CA 1
ATOM 1383 C C . MET A 1 181 ? -3.048 -2.389 24.937 1.00 93.00 181 MET A C 1
ATOM 1385 O O . MET A 1 181 ? -3.069 -1.986 26.097 1.00 93.00 181 MET A O 1
ATOM 1389 N N . GLY A 1 182 ? -3.881 -1.906 24.014 1.00 91.25 182 GLY A N 1
ATOM 1390 C CA . GLY A 1 182 ? -5.021 -1.021 24.269 1.00 91.25 182 GLY A CA 1
ATOM 1391 C C . GLY A 1 182 ? -6.252 -1.711 24.867 1.00 91.25 182 GLY A C 1
ATOM 1392 O O . GLY A 1 182 ? -7.315 -1.101 24.866 1.00 91.25 182 GLY A O 1
ATOM 1393 N N . ASN A 1 183 ? -6.136 -2.970 25.315 1.00 89.56 183 ASN A N 1
ATOM 1394 C CA . ASN A 1 183 ? -7.229 -3.820 25.813 1.00 89.56 183 ASN A CA 1
ATOM 1395 C C . ASN A 1 183 ? -8.423 -3.978 24.845 1.00 89.56 183 ASN A C 1
ATOM 1397 O O . ASN A 1 183 ? -9.513 -4.374 25.256 1.00 89.56 183 ASN A O 1
ATOM 1401 N N . VAL A 1 184 ? -8.235 -3.708 23.549 1.00 89.88 184 VAL A N 1
ATOM 1402 C CA . VAL A 1 184 ? -9.305 -3.823 22.554 1.00 89.88 184 VAL A CA 1
ATOM 1403 C C . VAL A 1 184 ? -9.561 -5.303 22.235 1.00 89.88 184 VAL A C 1
ATOM 1405 O O . VAL A 1 184 ? -8.643 -6.045 21.874 1.00 89.88 184 VAL A O 1
ATOM 1408 N N . VAL A 1 185 ? -10.820 -5.741 22.329 1.00 89.75 185 VAL A N 1
ATOM 1409 C CA . VAL A 1 185 ? -11.234 -7.124 22.028 1.00 89.75 185 VAL A CA 1
ATOM 1410 C C . VAL A 1 185 ? -11.337 -7.322 20.511 1.00 89.75 185 VAL A C 1
ATOM 1412 O O . VAL A 1 185 ? -12.402 -7.197 19.913 1.00 89.75 185 VAL A O 1
ATOM 1415 N N . ILE A 1 186 ? -10.201 -7.614 19.877 1.00 92.31 186 ILE A N 1
ATOM 1416 C CA . ILE A 1 186 ? -10.060 -7.751 18.418 1.00 92.31 186 ILE A CA 1
ATOM 1417 C C . ILE A 1 186 ? -9.336 -9.028 17.989 1.00 92.31 186 ILE A C 1
ATOM 1419 O O . ILE A 1 186 ? -8.563 -9.640 18.726 1.00 92.31 186 ILE A O 1
ATOM 1423 N N . ASN A 1 187 ? -9.541 -9.382 16.722 1.00 95.12 187 ASN A N 1
ATOM 1424 C CA . ASN A 1 187 ? -8.814 -10.430 16.018 1.00 95.12 187 ASN A CA 1
ATOM 1425 C C . ASN A 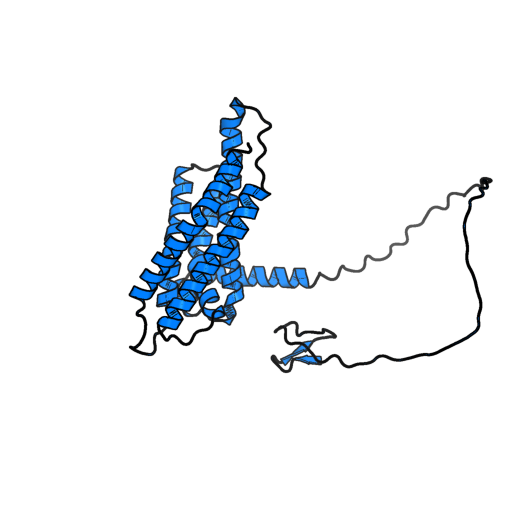1 187 ? -7.987 -9.839 14.857 1.00 95.12 187 ASN A C 1
ATOM 1427 O O . ASN A 1 187 ? -8.318 -8.792 14.299 1.00 95.12 187 ASN A O 1
ATOM 1431 N N . TYR A 1 188 ? -6.930 -10.546 14.450 1.00 97.31 188 TYR A N 1
ATOM 1432 C CA . TYR A 1 188 ? -6.004 -10.099 13.399 1.00 97.31 188 TYR A CA 1
ATOM 1433 C C . TYR A 1 188 ? -6.681 -9.861 12.034 1.00 97.31 188 TYR A C 1
ATOM 1435 O O . TYR A 1 188 ? -6.267 -8.986 11.270 1.00 97.31 188 TYR A O 1
ATOM 1443 N N . ARG A 1 189 ? -7.742 -10.620 11.716 1.00 97.94 189 ARG A N 1
ATOM 1444 C CA . ARG A 1 189 ? -8.460 -10.499 10.435 1.00 97.94 189 ARG A CA 1
ATOM 1445 C C . ARG A 1 189 ? -9.154 -9.151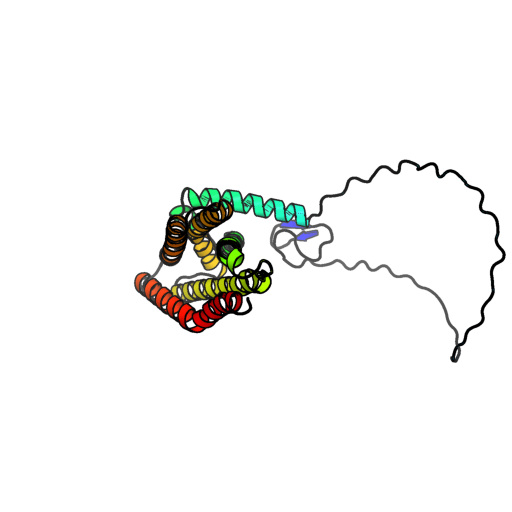 10.311 1.00 97.94 189 ARG A C 1
ATOM 1447 O O . ARG A 1 189 ? -9.165 -8.574 9.232 1.00 97.94 189 ARG A O 1
ATOM 1454 N N . GLU A 1 190 ? -9.697 -8.647 11.413 1.00 97.44 190 GLU A N 1
ATOM 1455 C CA . GLU A 1 190 ? -10.356 -7.346 11.464 1.00 97.44 190 GLU A CA 1
ATOM 1456 C C . GLU A 1 190 ? -9.370 -6.182 11.351 1.00 97.44 190 GLU A C 1
ATOM 1458 O O . GLU A 1 190 ? -9.621 -5.259 10.583 1.00 97.44 190 GLU A O 1
ATOM 1463 N N . VAL A 1 191 ? -8.212 -6.249 12.018 1.00 98.25 191 VAL A N 1
ATOM 1464 C CA . VAL A 1 191 ? -7.148 -5.244 11.831 1.00 98.25 191 VAL A CA 1
ATOM 1465 C C . VAL A 1 191 ? -6.690 -5.212 10.372 1.00 98.25 191 VAL A C 1
ATOM 1467 O O . VAL A 1 191 ? -6.677 -4.146 9.765 1.00 98.25 191 VAL A O 1
ATOM 1470 N N . THR A 1 192 ? -6.448 -6.384 9.776 1.00 98.56 192 THR A N 1
ATOM 1471 C CA . THR A 1 192 ? -6.082 -6.519 8.353 1.00 98.56 192 THR A CA 1
ATOM 1472 C C . THR A 1 192 ? -7.165 -5.965 7.422 1.00 98.56 192 THR A C 1
ATOM 1474 O O . THR A 1 192 ? -6.855 -5.292 6.440 1.00 98.56 192 THR A O 1
ATOM 1477 N N . ALA A 1 193 ? -8.442 -6.216 7.736 1.00 98.31 193 ALA A N 1
ATOM 1478 C CA . ALA A 1 193 ? -9.573 -5.678 6.991 1.00 98.31 193 ALA A CA 1
ATOM 1479 C C . ALA A 1 193 ? -9.576 -4.145 7.025 1.00 98.31 193 ALA A C 1
ATOM 1481 O O . ALA A 1 193 ? -9.573 -3.517 5.968 1.00 98.31 193 ALA A O 1
ATOM 1482 N N . ARG A 1 194 ? -9.521 -3.531 8.215 1.00 98.06 194 ARG A N 1
ATOM 1483 C CA . ARG A 1 194 ? -9.566 -2.069 8.371 1.00 98.06 194 ARG A CA 1
ATOM 1484 C C . ARG A 1 194 ? -8.328 -1.381 7.808 1.00 98.06 194 ARG A C 1
ATOM 1486 O O . ARG A 1 194 ? -8.480 -0.433 7.044 1.00 98.06 194 ARG A O 1
ATOM 1493 N N . PHE A 1 195 ? -7.129 -1.894 8.082 1.00 98.62 195 PHE A N 1
ATOM 1494 C CA . PHE A 1 195 ? -5.879 -1.341 7.553 1.00 98.62 195 PHE A CA 1
ATOM 1495 C C . PHE A 1 195 ? -5.867 -1.346 6.023 1.00 98.62 195 PHE A C 1
ATOM 1497 O O . PHE A 1 195 ? -5.747 -0.294 5.396 1.00 98.62 195 PHE A O 1
ATOM 1504 N N . GLY A 1 196 ? -6.151 -2.497 5.409 1.00 98.31 196 GLY A N 1
ATOM 1505 C CA . GLY A 1 196 ? -6.308 -2.597 3.960 1.00 98.31 196 GLY A CA 1
ATOM 1506 C C . GLY A 1 196 ? -7.556 -1.887 3.405 1.00 98.31 196 GLY A C 1
ATOM 1507 O O . GLY A 1 196 ? -7.679 -1.745 2.193 1.00 98.31 196 GLY A O 1
ATOM 1508 N N . THR A 1 197 ? -8.471 -1.391 4.244 1.00 98.56 197 THR A N 1
ATOM 1509 C CA . THR A 1 197 ? -9.509 -0.437 3.813 1.00 98.56 197 THR A CA 1
ATOM 1510 C C . THR A 1 197 ? -8.916 0.965 3.714 1.00 98.56 197 THR A C 1
ATOM 1512 O O . THR A 1 197 ? -9.019 1.610 2.675 1.00 98.56 197 THR A O 1
ATOM 1515 N N . PHE A 1 198 ? -8.232 1.425 4.764 1.00 98.62 198 PHE A N 1
ATOM 1516 C CA . PHE A 1 198 ? -7.627 2.756 4.808 1.00 98.62 198 PHE A CA 1
ATOM 1517 C C . PHE A 1 198 ? -6.445 2.941 3.840 1.00 98.62 198 PHE A C 1
ATOM 1519 O O . PHE A 1 198 ? -6.140 4.075 3.486 1.00 98.62 198 PHE A O 1
ATOM 1526 N N . MET A 1 199 ? -5.831 1.861 3.347 1.00 98.50 199 MET A N 1
ATOM 1527 C CA . MET A 1 199 ? -4.802 1.899 2.294 1.00 98.50 199 MET A CA 1
ATOM 1528 C C . MET A 1 199 ? -5.344 2.113 0.862 1.00 98.50 199 MET A C 1
ATOM 1530 O O . MET A 1 199 ? -4.554 2.327 -0.058 1.00 98.50 199 MET A O 1
ATOM 1534 N N . ILE A 1 200 ? -6.663 2.065 0.627 1.00 98.56 200 ILE A N 1
ATOM 1535 C CA . ILE A 1 200 ? -7.246 2.204 -0.726 1.00 98.56 200 ILE A CA 1
ATOM 1536 C C . ILE A 1 200 ? -6.929 3.563 -1.391 1.00 98.56 200 ILE A C 1
ATOM 1538 O O . ILE A 1 200 ? -6.531 3.560 -2.560 1.00 98.56 200 ILE A O 1
ATOM 1542 N N . PRO A 1 201 ? -7.005 4.716 -0.695 1.00 98.38 201 PRO A N 1
ATOM 1543 C CA . PRO A 1 201 ? -6.524 5.989 -1.235 1.00 98.38 201 PRO A CA 1
ATOM 1544 C C . PRO A 1 201 ? -5.033 5.965 -1.621 1.00 98.38 201 PRO A C 1
ATOM 1546 O O . PRO A 1 201 ? -4.675 6.470 -2.682 1.00 98.38 201 PRO A O 1
ATOM 1549 N N . SER A 1 202 ? -4.174 5.297 -0.841 1.00 98.31 202 SER A N 1
ATOM 1550 C CA . SER A 1 202 ? -2.737 5.154 -1.142 1.00 98.31 202 SER A CA 1
ATOM 1551 C C . SER A 1 202 ? -2.508 4.361 -2.432 1.00 98.31 202 SER A C 1
ATOM 1553 O O . SER A 1 202 ? -1.786 4.804 -3.324 1.00 98.31 202 SER A O 1
ATOM 1555 N N . VAL A 1 203 ? -3.204 3.226 -2.576 1.00 98.56 203 VAL A N 1
ATOM 1556 C CA . VAL A 1 203 ? -3.212 2.408 -3.803 1.00 98.56 203 VAL A CA 1
ATOM 1557 C C . VAL A 1 203 ? -3.749 3.192 -5.003 1.00 98.56 203 VAL A C 1
ATOM 1559 O O . VAL A 1 203 ? -3.288 2.984 -6.121 1.00 98.56 203 VAL A O 1
ATOM 1562 N N . THR A 1 204 ? -4.680 4.123 -4.789 1.00 98.56 204 THR A N 1
ATOM 1563 C CA . THR A 1 204 ? -5.233 4.972 -5.856 1.00 98.56 204 THR A CA 1
ATOM 1564 C C . THR A 1 204 ? -4.201 5.970 -6.374 1.00 98.56 204 THR A C 1
ATOM 1566 O O . THR A 1 204 ? -4.011 6.056 -7.585 1.00 98.56 204 THR A O 1
ATOM 1569 N N . PHE A 1 205 ? -3.470 6.656 -5.488 1.00 98.62 205 PHE A N 1
ATOM 1570 C CA . PHE A 1 205 ? -2.346 7.508 -5.895 1.00 98.62 205 PHE A CA 1
ATOM 1571 C C . PHE A 1 205 ? -1.264 6.714 -6.635 1.00 98.62 205 PHE A C 1
ATOM 1573 O O . PHE A 1 205 ? -0.797 7.155 -7.680 1.00 98.62 205 PHE A O 1
ATOM 1580 N N . PHE A 1 206 ? -0.908 5.513 -6.170 1.00 98.38 206 PHE A N 1
ATOM 1581 C CA . PHE A 1 206 ? 0.076 4.685 -6.876 1.00 98.38 206 PHE A CA 1
ATOM 1582 C C . PHE A 1 206 ? -0.435 4.164 -8.222 1.00 98.38 206 PHE A C 1
ATOM 1584 O O . PHE A 1 206 ? 0.335 4.102 -9.173 1.00 98.38 206 PHE A O 1
ATOM 1591 N N . PHE A 1 207 ? -1.724 3.847 -8.356 1.00 98.25 207 PHE A N 1
ATOM 1592 C CA . PHE A 1 207 ? -2.296 3.487 -9.654 1.00 98.25 207 PHE A CA 1
ATOM 1593 C C . PHE A 1 207 ? -2.241 4.664 -10.643 1.00 98.25 207 PHE A C 1
ATOM 1595 O O . PHE A 1 207 ? -1.865 4.469 -11.795 1.00 98.25 207 PHE A O 1
ATOM 1602 N N . ILE A 1 208 ? -2.518 5.891 -10.185 1.00 98.25 208 ILE A N 1
ATOM 1603 C CA . ILE A 1 208 ? -2.332 7.117 -10.981 1.00 98.25 208 ILE A CA 1
ATOM 1604 C C . ILE A 1 208 ? -0.852 7.299 -11.357 1.00 98.25 208 ILE A C 1
ATOM 1606 O O . ILE A 1 208 ? -0.552 7.541 -12.522 1.00 98.25 208 ILE A O 1
ATOM 1610 N N . GLY A 1 209 ? 0.077 7.105 -10.414 1.00 97.81 209 GLY A N 1
ATOM 1611 C CA . GLY A 1 209 ? 1.520 7.169 -10.672 1.00 97.81 209 GLY A CA 1
ATOM 1612 C C . GLY A 1 209 ? 1.993 6.146 -11.711 1.00 97.81 209 GLY A C 1
ATOM 1613 O O . GLY A 1 209 ? 2.754 6.491 -12.608 1.00 97.81 209 GLY A O 1
ATOM 1614 N N . LEU A 1 210 ? 1.475 4.915 -11.668 1.00 97.44 210 LEU A N 1
ATOM 1615 C CA . LEU A 1 210 ? 1.757 3.892 -12.678 1.00 97.44 210 LEU A CA 1
ATOM 1616 C C . LEU A 1 210 ? 1.227 4.289 -14.063 1.00 97.44 210 LEU A C 1
ATOM 1618 O O . LEU A 1 210 ? 1.928 4.091 -15.052 1.00 97.44 210 LEU A O 1
ATOM 1622 N N . LEU A 1 211 ? 0.032 4.886 -14.150 1.00 97.31 211 LEU A N 1
ATOM 1623 C CA . LEU A 1 211 ? -0.475 5.432 -15.414 1.00 97.31 211 LEU A CA 1
ATOM 1624 C C . LEU A 1 211 ? 0.404 6.583 -15.926 1.00 97.31 211 LEU A C 1
ATOM 1626 O O . LEU A 1 211 ? 0.736 6.599 -17.107 1.00 97.31 211 LEU A O 1
ATOM 1630 N N . PHE A 1 212 ? 0.836 7.501 -15.057 1.00 96.25 212 PHE A N 1
ATOM 1631 C CA . PHE A 1 212 ? 1.708 8.626 -15.423 1.00 96.25 212 PHE A CA 1
ATOM 1632 C C . PHE A 1 212 ? 3.074 8.144 -15.938 1.00 96.25 212 PHE A C 1
ATOM 1634 O O . PHE A 1 212 ? 3.539 8.616 -16.975 1.00 96.25 212 PHE A O 1
ATOM 1641 N N . THR A 1 213 ? 3.670 7.142 -15.284 1.00 94.69 213 THR A N 1
ATOM 1642 C CA . THR A 1 213 ? 4.882 6.450 -15.749 1.00 94.69 213 THR A CA 1
ATOM 1643 C C . THR A 1 213 ? 4.679 5.784 -17.113 1.00 94.69 213 THR A C 1
ATOM 1645 O O . THR A 1 213 ? 5.510 5.948 -18.002 1.00 94.69 213 THR A O 1
ATOM 1648 N N . LEU A 1 214 ? 3.565 5.072 -17.323 1.00 94.50 214 LEU A N 1
ATOM 1649 C CA . LEU A 1 214 ? 3.250 4.438 -18.613 1.00 94.50 214 LEU A CA 1
ATOM 1650 C C . LEU A 1 214 ? 2.939 5.453 -19.729 1.00 94.50 214 LEU A C 1
ATOM 1652 O O . LEU A 1 214 ? 3.105 5.132 -20.903 1.00 94.50 214 LEU A O 1
ATOM 1656 N N . MET A 1 215 ? 2.523 6.670 -19.372 1.00 93.94 215 MET A N 1
ATOM 1657 C CA . MET A 1 215 ? 2.357 7.811 -20.280 1.00 93.94 215 MET A CA 1
ATOM 1658 C C . MET A 1 215 ? 3.649 8.625 -20.480 1.00 93.94 215 MET A C 1
ATOM 1660 O O . MET A 1 215 ? 3.648 9.565 -21.270 1.00 93.94 215 MET A O 1
ATOM 1664 N N . GLY A 1 216 ? 4.747 8.280 -19.795 1.00 89.19 216 GLY A N 1
ATOM 1665 C CA . GLY A 1 216 ? 6.043 8.954 -19.921 1.00 89.19 216 GLY A CA 1
ATOM 1666 C C . GLY A 1 216 ? 6.102 10.371 -19.335 1.00 89.19 216 GLY A C 1
ATOM 1667 O O . GLY A 1 216 ? 6.979 11.135 -19.743 1.00 89.19 216 GLY A O 1
ATOM 1668 N N . MET A 1 217 ? 5.183 10.714 -18.422 1.00 89.19 217 MET A N 1
ATOM 1669 C CA . MET A 1 217 ? 5.048 12.046 -17.813 1.00 89.19 217 MET A CA 1
ATOM 1670 C C . MET A 1 217 ? 6.257 12.464 -16.959 1.00 89.19 217 MET A C 1
ATOM 1672 O O . MET A 1 217 ? 7.059 11.634 -16.527 1.00 89.19 217 MET A O 1
ATOM 1676 N N . ASP A 1 218 ? 6.347 13.767 -16.682 1.00 84.69 218 ASP A N 1
ATOM 1677 C CA . ASP A 1 218 ? 7.453 14.383 -15.949 1.00 84.69 218 ASP A CA 1
ATOM 1678 C C . ASP A 1 218 ? 7.671 13.785 -14.552 1.00 84.69 218 ASP A C 1
ATOM 1680 O O . ASP A 1 218 ? 6.740 13.583 -13.760 1.00 84.69 218 ASP A O 1
ATOM 1684 N N . SER A 1 219 ? 8.943 13.546 -14.228 1.00 86.00 219 SER A N 1
ATOM 1685 C CA . SER A 1 219 ? 9.376 12.895 -12.989 1.00 86.00 219 SER A CA 1
ATOM 1686 C C . SER A 1 219 ? 9.010 13.681 -11.728 1.00 86.00 219 SER A C 1
ATOM 1688 O O . SER A 1 219 ? 8.761 13.065 -10.694 1.00 86.00 219 SER A O 1
ATOM 1690 N N . GLU A 1 220 ? 8.916 15.011 -11.802 1.00 90.75 220 GLU A N 1
ATOM 1691 C CA . GLU A 1 220 ? 8.481 15.854 -10.681 1.00 90.75 220 GLU A CA 1
ATOM 1692 C C . GLU A 1 220 ? 7.013 15.601 -10.312 1.00 90.75 220 GLU A C 1
ATOM 1694 O O . GLU A 1 220 ? 6.693 15.362 -9.147 1.00 90.75 220 GLU A O 1
ATOM 1699 N N . ILE A 1 221 ? 6.114 15.582 -11.304 1.00 92.44 221 ILE A N 1
ATOM 1700 C CA . ILE A 1 221 ? 4.684 15.306 -11.096 1.00 92.44 221 ILE A CA 1
ATOM 1701 C C . ILE A 1 221 ? 4.509 13.890 -10.538 1.00 92.44 221 ILE A C 1
ATOM 1703 O O . ILE A 1 221 ? 3.754 13.680 -9.585 1.00 92.44 221 ILE A O 1
ATOM 1707 N N . LEU A 1 222 ? 5.251 12.920 -11.081 1.00 93.94 222 LEU A N 1
ATOM 1708 C CA . LEU A 1 222 ? 5.263 11.551 -10.574 1.00 93.94 222 LEU A CA 1
ATOM 1709 C C . LEU A 1 222 ? 5.753 11.477 -9.117 1.00 93.94 222 LEU A C 1
ATOM 1711 O O . LEU A 1 222 ? 5.131 10.789 -8.305 1.00 93.94 222 LEU A O 1
ATOM 1715 N N . ALA A 1 223 ? 6.817 12.201 -8.758 1.00 93.56 223 ALA A N 1
ATOM 1716 C CA . ALA A 1 223 ? 7.336 12.245 -7.392 1.00 93.56 223 ALA A CA 1
ATOM 1717 C C . ALA A 1 223 ? 6.302 12.807 -6.402 1.00 93.56 223 ALA A C 1
ATOM 1719 O O . ALA A 1 223 ? 6.113 12.229 -5.330 1.00 93.56 223 ALA A O 1
ATOM 1720 N N . TRP A 1 224 ? 5.562 13.859 -6.773 1.00 96.56 224 TRP A N 1
ATOM 1721 C CA . TRP A 1 224 ? 4.457 14.381 -5.958 1.00 96.56 224 TRP A CA 1
ATOM 1722 C C . TRP A 1 224 ? 3.307 13.376 -5.798 1.00 96.56 224 TRP A C 1
ATOM 1724 O O . TRP A 1 224 ? 2.777 13.226 -4.695 1.00 96.56 224 TRP A O 1
ATOM 1734 N N . VAL A 1 225 ? 2.947 12.635 -6.852 1.00 97.69 225 VAL A N 1
ATOM 1735 C CA . VAL A 1 225 ? 1.905 11.590 -6.794 1.00 97.69 225 VAL A CA 1
ATOM 1736 C C . VAL A 1 225 ? 2.327 10.412 -5.904 1.00 97.69 225 VAL A C 1
ATOM 1738 O O . VAL A 1 225 ? 1.533 9.946 -5.082 1.00 97.69 225 VAL A O 1
ATOM 1741 N N . ILE A 1 226 ? 3.582 9.962 -5.995 1.00 96.50 226 ILE A N 1
ATOM 1742 C CA . ILE A 1 226 ? 4.139 8.930 -5.102 1.00 96.50 226 ILE A CA 1
ATOM 1743 C C . ILE A 1 226 ? 4.198 9.453 -3.657 1.00 96.50 226 ILE A C 1
ATOM 1745 O O . ILE A 1 226 ? 3.790 8.748 -2.733 1.00 96.50 226 ILE A O 1
ATOM 1749 N N . GLY A 1 227 ? 4.622 10.703 -3.451 1.00 96.75 227 GLY A N 1
ATOM 1750 C CA . GLY A 1 227 ? 4.633 11.361 -2.143 1.00 96.75 227 GLY A CA 1
ATOM 1751 C C . GLY A 1 227 ? 3.246 11.424 -1.496 1.00 96.75 227 GLY A C 1
ATOM 1752 O O . GLY A 1 227 ? 3.099 11.075 -0.325 1.00 96.75 227 GLY A O 1
ATOM 1753 N N . ALA A 1 228 ? 2.207 11.769 -2.263 1.00 98.19 228 ALA A N 1
ATOM 1754 C CA . ALA A 1 228 ? 0.820 11.779 -1.795 1.00 98.19 228 ALA A CA 1
ATOM 1755 C C . ALA A 1 228 ? 0.317 10.375 -1.405 1.00 98.19 228 ALA A C 1
ATOM 1757 O O . ALA A 1 228 ? -0.320 10.211 -0.360 1.00 98.19 228 ALA A O 1
ATOM 1758 N N . GLY A 1 229 ? 0.647 9.345 -2.192 1.00 98.12 229 GLY A N 1
ATOM 1759 C CA . GLY A 1 229 ? 0.322 7.954 -1.863 1.00 98.12 229 GLY A CA 1
ATOM 1760 C C . GLY A 1 229 ? 1.047 7.444 -0.613 1.00 98.12 229 GLY A C 1
ATOM 1761 O O . GLY A 1 229 ? 0.431 6.792 0.231 1.00 98.12 229 GLY A O 1
ATOM 1762 N N . MET A 1 230 ? 2.321 7.806 -0.433 1.00 95.81 230 MET A N 1
ATOM 1763 C CA . MET A 1 230 ? 3.099 7.487 0.770 1.00 95.81 230 MET A CA 1
ATOM 1764 C C . MET A 1 230 ? 2.568 8.224 2.009 1.00 95.81 230 MET A C 1
ATOM 1766 O O . MET A 1 230 ? 2.353 7.595 3.043 1.00 95.81 230 MET A O 1
ATOM 1770 N N . PHE A 1 231 ? 2.261 9.521 1.910 1.00 97.62 231 PHE A N 1
ATOM 1771 C CA . PHE A 1 231 ? 1.621 10.278 2.993 1.00 97.62 231 PHE A CA 1
ATOM 1772 C C . PHE A 1 231 ? 0.270 9.662 3.389 1.00 97.62 231 PHE A C 1
ATOM 1774 O O . PHE A 1 231 ? -0.003 9.447 4.571 1.00 97.62 231 PHE A O 1
ATOM 1781 N N . SER A 1 232 ? -0.542 9.281 2.398 1.00 98.00 232 SER A N 1
ATOM 1782 C CA . SER A 1 232 ? -1.800 8.566 2.620 1.00 98.00 232 SER A CA 1
ATOM 1783 C C . SER A 1 232 ? -1.618 7.234 3.363 1.00 98.00 232 SER A C 1
ATOM 1785 O O . SER A 1 232 ? -2.517 6.858 4.115 1.00 98.00 232 SER A O 1
ATOM 1787 N N . TRP A 1 233 ? -0.491 6.537 3.194 1.00 97.00 233 TRP A N 1
ATOM 1788 C CA . TRP A 1 233 ? -0.209 5.280 3.893 1.00 97.00 233 TRP A CA 1
ATOM 1789 C C . TRP A 1 233 ? 0.092 5.491 5.381 1.00 97.00 233 TRP A C 1
ATOM 1791 O O . TRP A 1 233 ? -0.450 4.768 6.218 1.00 97.00 233 TRP A O 1
ATOM 1801 N N . PHE A 1 234 ? 0.857 6.529 5.736 1.00 96.31 234 PHE A N 1
ATOM 1802 C CA . PHE A 1 234 ? 1.021 6.925 7.140 1.00 96.31 234 PHE A CA 1
ATOM 1803 C C . PHE A 1 234 ? -0.334 7.314 7.757 1.00 96.31 234 PHE A C 1
ATOM 1805 O O . PHE A 1 234 ? -0.726 6.782 8.795 1.00 96.31 234 PHE A O 1
ATOM 1812 N N . VAL A 1 235 ? -1.126 8.138 7.062 1.00 97.75 235 VAL A N 1
ATOM 1813 C CA . VAL A 1 235 ? -2.490 8.508 7.489 1.00 97.75 235 VAL A CA 1
ATOM 1814 C C . VAL A 1 235 ? -3.387 7.273 7.700 1.00 97.75 235 VAL A C 1
ATOM 1816 O O . VAL A 1 235 ? -4.166 7.240 8.657 1.00 97.75 235 VAL A O 1
ATOM 1819 N N . ALA A 1 236 ? -3.246 6.222 6.883 1.00 98.19 236 ALA A N 1
ATOM 1820 C CA . ALA A 1 236 ? -3.987 4.971 7.045 1.00 98.19 236 ALA A CA 1
ATOM 1821 C C . ALA A 1 236 ? -3.682 4.246 8.370 1.00 98.19 236 ALA A C 1
ATOM 1823 O O . ALA A 1 236 ? -4.588 3.645 8.955 1.00 98.19 236 ALA A O 1
ATOM 1824 N N . ILE A 1 237 ? -2.450 4.335 8.887 1.00 98.00 237 ILE A N 1
ATOM 1825 C CA . ILE A 1 237 ? -2.067 3.779 10.197 1.00 98.00 237 ILE A CA 1
ATOM 1826 C C . ILE A 1 237 ? -2.849 4.482 11.317 1.00 98.00 237 ILE A C 1
ATOM 1828 O O . ILE A 1 237 ? -3.497 3.810 12.125 1.00 98.00 237 ILE A O 1
ATOM 1832 N N . CYS A 1 238 ? -2.877 5.822 11.318 1.00 96.81 238 CYS A N 1
ATOM 1833 C CA . CYS A 1 238 ? -3.664 6.611 12.274 1.00 96.81 238 CYS A CA 1
ATOM 1834 C C . CYS A 1 238 ? -5.148 6.221 12.251 1.00 96.81 238 CYS A C 1
ATOM 1836 O O . CYS A 1 238 ? -5.706 5.832 13.279 1.00 96.81 238 CYS A O 1
ATOM 1838 N N . PHE A 1 239 ? -5.791 6.285 11.080 1.00 97.31 239 PHE A N 1
ATOM 1839 C CA . PHE A 1 239 ? -7.222 5.993 10.965 1.00 97.31 239 PHE A CA 1
ATOM 1840 C C . PHE A 1 239 ? -7.570 4.546 11.326 1.00 97.31 239 PHE A C 1
ATOM 1842 O O . PHE A 1 239 ? -8.633 4.309 11.898 1.00 97.31 239 PHE A O 1
ATOM 1849 N N . THR A 1 240 ? -6.670 3.587 11.086 1.00 97.88 240 THR A N 1
ATOM 1850 C CA . THR A 1 240 ? -6.869 2.201 11.531 1.00 97.88 240 THR A CA 1
ATOM 1851 C C . THR A 1 240 ? -6.958 2.124 13.052 1.00 97.88 240 THR A C 1
ATOM 1853 O O . THR A 1 240 ? -7.944 1.597 13.567 1.00 97.88 240 THR A O 1
ATOM 1856 N N . ILE A 1 241 ? -5.989 2.696 13.776 1.00 96.50 241 ILE A N 1
ATOM 1857 C CA . ILE A 1 241 ? -5.937 2.648 15.248 1.00 96.50 241 ILE A CA 1
ATOM 1858 C C . ILE A 1 241 ? -7.128 3.388 15.877 1.00 96.50 241 ILE A C 1
ATOM 1860 O O . ILE A 1 241 ? -7.735 2.870 16.814 1.00 96.50 241 ILE A O 1
ATOM 1864 N N . TYR A 1 242 ? -7.508 4.547 15.331 1.00 95.00 242 TYR A N 1
ATOM 1865 C CA . TYR A 1 242 ? -8.658 5.333 15.800 1.00 95.00 242 TYR A CA 1
ATOM 1866 C C . TYR A 1 242 ? -10.028 4.796 15.342 1.00 95.00 242 TYR A C 1
ATOM 1868 O O . TYR A 1 242 ? -11.053 5.228 15.865 1.00 95.00 242 TYR A O 1
ATOM 1876 N N . SER A 1 243 ? -10.091 3.844 14.403 1.00 94.75 243 SER A N 1
ATOM 1877 C CA . SER A 1 243 ? -11.363 3.203 14.026 1.00 94.75 243 SER A CA 1
ATOM 1878 C C . SER A 1 243 ? -11.906 2.265 15.111 1.00 94.75 243 SER A C 1
ATOM 1880 O O . SER A 1 243 ? -13.107 1.985 15.149 1.00 94.75 243 SER A O 1
ATOM 1882 N N . PHE A 1 244 ? -11.030 1.734 15.967 1.00 92.62 244 PHE A N 1
ATOM 1883 C CA . PHE A 1 244 ? -11.398 0.790 17.013 1.00 92.62 244 PHE A CA 1
ATOM 1884 C C . PHE A 1 244 ? -11.876 1.525 18.263 1.00 92.62 244 PHE A C 1
ATOM 1886 O O . PHE A 1 244 ? -11.159 2.347 18.835 1.00 92.62 244 PHE A O 1
ATOM 1893 N N . LYS A 1 245 ? -13.092 1.189 18.706 1.00 81.25 245 LYS A N 1
ATOM 1894 C CA . LYS A 1 245 ? -13.614 1.648 19.992 1.00 81.25 245 LYS A CA 1
ATOM 1895 C C . LYS A 1 245 ? -12.767 1.068 21.126 1.00 81.25 245 LYS A C 1
ATOM 1897 O O . LYS A 1 245 ? -12.345 -0.085 21.065 1.00 81.25 245 LYS A O 1
ATOM 1902 N N . ARG A 1 246 ? -12.533 1.883 22.152 1.00 77.75 246 ARG A N 1
ATOM 1903 C CA . ARG A 1 246 ? -11.987 1.467 23.444 1.00 77.75 246 ARG A CA 1
ATOM 1904 C C . ARG A 1 246 ? -13.132 1.539 24.444 1.00 77.75 246 ARG A C 1
ATOM 1906 O O . ARG A 1 246 ? -13.550 2.631 24.812 1.00 77.75 246 ARG A O 1
ATOM 1913 N N . ASP A 1 247 ? -13.647 0.383 24.846 1.00 63.72 247 ASP A N 1
ATOM 1914 C CA . ASP A 1 247 ? -14.799 0.296 25.757 1.00 63.72 247 ASP A CA 1
ATOM 1915 C C . ASP A 1 247 ? -14.393 0.464 27.239 1.00 63.72 247 ASP A C 1
ATOM 1917 O O . ASP A 1 247 ? -15.234 0.436 28.139 1.00 63.72 247 ASP A O 1
ATOM 1921 N N . HIS A 1 248 ? -13.093 0.647 27.504 1.00 64.88 248 HIS A N 1
ATOM 1922 C CA . HIS A 1 248 ? -12.493 0.819 28.826 1.00 64.88 248 HIS A CA 1
ATOM 1923 C C . HIS A 1 248 ? -11.479 1.973 28.820 1.00 64.88 248 HIS A C 1
ATOM 1925 O O . HIS A 1 248 ? -10.803 2.218 27.822 1.00 64.88 248 HIS A O 1
ATOM 1931 N N . THR A 1 249 ? -11.326 2.642 29.964 1.00 67.19 249 THR A N 1
ATOM 1932 C CA . THR A 1 249 ? -10.316 3.693 30.204 1.00 67.19 249 THR A CA 1
ATOM 1933 C C . THR A 1 249 ? -8.935 3.140 30.582 1.00 67.19 249 THR A C 1
ATOM 1935 O O . THR A 1 249 ? -8.031 3.909 30.901 1.00 67.19 249 THR A O 1
ATOM 1938 N N . SER A 1 250 ? -8.755 1.816 30.569 1.00 74.19 250 SER A N 1
ATOM 1939 C CA . SER A 1 250 ? -7.526 1.126 30.966 1.00 74.19 250 SER A CA 1
ATOM 1940 C C . SER A 1 250 ? -6.828 0.469 29.772 1.00 74.19 250 SER A C 1
ATOM 1942 O O . SER A 1 250 ? -7.460 -0.194 28.951 1.00 74.19 250 SER A O 1
ATOM 1944 N N . GLY A 1 251 ? -5.500 0.602 29.709 1.00 85.31 251 GLY A N 1
ATOM 1945 C CA . GLY A 1 251 ? -4.660 0.089 28.621 1.00 85.31 251 GLY A CA 1
ATOM 1946 C C . GLY A 1 251 ? -3.929 1.208 27.875 1.00 85.31 251 GLY A C 1
ATOM 1947 O O . GLY A 1 251 ? -3.927 2.362 28.298 1.00 85.31 251 GLY A O 1
ATOM 1948 N N . LEU A 1 252 ? -3.286 0.860 26.762 1.00 89.25 252 LEU A N 1
ATOM 1949 C CA . LEU A 1 252 ? -2.567 1.804 25.905 1.00 89.25 252 LEU A CA 1
ATOM 1950 C C . LEU A 1 252 ? -3.527 2.739 25.144 1.00 89.25 252 LEU A C 1
ATOM 1952 O O . LEU A 1 252 ? -4.356 2.285 24.344 1.00 89.25 252 LEU A O 1
ATOM 1956 N N . ASP A 1 253 ? -3.375 4.050 25.338 1.00 91.56 253 ASP A N 1
ATOM 1957 C CA . ASP A 1 253 ? -4.129 5.066 24.594 1.00 91.56 253 ASP A CA 1
ATOM 1958 C C . ASP A 1 253 ? -3.851 5.026 23.073 1.00 91.56 253 ASP A C 1
ATOM 1960 O O . ASP A 1 253 ? -2.806 4.557 22.612 1.00 91.56 253 ASP A O 1
ATOM 1964 N N . ALA A 1 254 ? -4.804 5.516 22.276 1.00 92.56 254 ALA A N 1
ATOM 1965 C CA . ALA A 1 254 ? -4.701 5.576 20.821 1.00 92.56 254 ALA A CA 1
ATOM 1966 C C . ALA A 1 254 ? -3.493 6.398 20.333 1.00 92.56 254 ALA A C 1
ATOM 1968 O O . ALA A 1 254 ? -2.825 5.972 19.390 1.00 92.56 254 ALA A O 1
ATOM 1969 N N . PHE A 1 255 ? -3.169 7.518 20.987 1.00 94.19 255 PHE A N 1
ATOM 1970 C CA . PHE A 1 255 ? -2.068 8.404 20.602 1.00 94.19 255 PHE A CA 1
ATOM 1971 C C . PHE A 1 255 ? -0.702 7.729 20.782 1.00 94.19 255 PHE A C 1
ATOM 1973 O O . PHE A 1 255 ? 0.088 7.651 19.838 1.00 94.19 255 PHE A O 1
ATOM 1980 N N . TYR A 1 256 ? -0.450 7.141 21.957 1.00 95.00 256 TYR A N 1
ATOM 1981 C CA . TYR A 1 256 ? 0.764 6.351 22.190 1.00 95.00 256 TYR A CA 1
ATOM 1982 C C . TYR A 1 256 ? 0.826 5.115 21.286 1.00 95.00 256 TYR A C 1
ATOM 1984 O O . TYR A 1 256 ? 1.906 4.744 20.830 1.00 95.00 256 TYR A O 1
ATOM 1992 N N . GLY A 1 257 ? -0.322 4.515 20.958 1.00 95.75 257 GLY A N 1
ATOM 1993 C CA . GLY A 1 257 ? -0.404 3.441 19.974 1.00 95.75 257 GLY A CA 1
ATOM 1994 C C . GLY A 1 257 ? 0.062 3.850 18.572 1.00 95.75 257 GLY A C 1
ATOM 1995 O O . GLY A 1 257 ? 0.813 3.106 17.938 1.00 95.75 257 GLY A O 1
ATOM 1996 N N . VAL A 1 258 ? -0.315 5.042 18.099 1.00 97.00 258 VAL A N 1
ATOM 1997 C CA . VAL A 1 258 ? 0.196 5.604 16.835 1.00 97.00 258 VAL A CA 1
ATOM 1998 C C . VAL A 1 258 ? 1.710 5.826 16.911 1.00 97.00 258 VAL A C 1
ATOM 2000 O O . VAL A 1 258 ? 2.424 5.380 16.015 1.00 97.00 258 VAL A O 1
ATOM 2003 N N . ILE A 1 259 ? 2.216 6.426 17.995 1.00 97.56 259 ILE A N 1
ATOM 2004 C CA . ILE A 1 259 ? 3.659 6.668 18.188 1.00 97.56 259 ILE A CA 1
ATOM 2005 C C . ILE A 1 259 ? 4.456 5.357 18.169 1.00 97.56 259 ILE A C 1
ATOM 2007 O O . ILE A 1 259 ? 5.428 5.249 17.425 1.00 97.56 259 ILE A O 1
ATOM 2011 N N . ILE A 1 260 ? 4.031 4.342 18.929 1.00 97.62 260 ILE A N 1
ATOM 2012 C CA . ILE A 1 260 ? 4.684 3.022 18.963 1.00 97.62 260 ILE A CA 1
ATOM 2013 C C . ILE A 1 260 ? 4.625 2.349 17.587 1.00 97.62 260 ILE A C 1
ATOM 2015 O O . ILE A 1 260 ? 5.607 1.743 17.159 1.00 97.62 260 ILE A O 1
ATOM 2019 N N . THR A 1 261 ? 3.515 2.493 16.858 1.00 97.94 261 THR A N 1
ATOM 2020 C CA . THR A 1 261 ? 3.395 1.926 15.509 1.00 97.94 261 THR A CA 1
ATOM 2021 C C . THR A 1 261 ? 4.339 2.604 14.521 1.00 97.94 261 THR A C 1
ATOM 2023 O O . THR A 1 261 ? 4.994 1.906 13.747 1.00 97.94 261 THR A O 1
ATOM 2026 N N . TYR A 1 262 ? 4.480 3.932 14.556 1.00 97.56 262 TYR A N 1
ATOM 2027 C CA . TYR A 1 262 ? 5.452 4.634 13.714 1.00 97.56 262 TYR A CA 1
ATOM 2028 C C . TYR A 1 262 ? 6.897 4.336 14.116 1.00 97.56 262 TYR A C 1
ATOM 2030 O O . TYR A 1 262 ? 7.700 4.045 13.237 1.00 97.56 262 TYR A O 1
ATOM 2038 N N . ALA A 1 263 ? 7.230 4.316 15.410 1.00 97.75 263 ALA A N 1
ATOM 2039 C CA . ALA A 1 263 ? 8.566 3.946 15.881 1.00 97.75 263 ALA A CA 1
ATOM 2040 C C . ALA A 1 263 ? 8.946 2.518 15.447 1.00 97.75 263 ALA A C 1
ATOM 2042 O O . ALA A 1 263 ? 10.035 2.298 14.923 1.00 97.75 263 ALA A O 1
ATOM 2043 N N . GLY A 1 264 ? 8.018 1.563 15.572 1.00 96.62 264 GLY A N 1
ATOM 2044 C CA . GLY A 1 264 ? 8.189 0.203 15.062 1.00 96.62 264 GLY A CA 1
ATOM 2045 C C . GLY A 1 264 ? 8.296 0.143 13.534 1.00 96.62 264 GLY A C 1
ATOM 2046 O O . GLY A 1 264 ? 9.134 -0.584 13.014 1.00 96.62 264 GLY A O 1
ATOM 2047 N N . SER A 1 265 ? 7.516 0.944 12.802 1.00 93.75 265 SER A N 1
ATOM 2048 C CA . SER A 1 265 ? 7.590 1.022 11.333 1.00 93.75 265 SER A CA 1
ATOM 2049 C C . SER A 1 265 ? 8.923 1.605 10.852 1.00 93.75 265 SER A C 1
ATOM 2051 O O . SER A 1 265 ? 9.503 1.093 9.900 1.00 93.75 265 SER A O 1
ATOM 2053 N N . ILE A 1 266 ? 9.444 2.628 11.533 1.00 93.06 266 ILE A N 1
ATOM 2054 C CA . ILE A 1 266 ? 10.767 3.214 11.275 1.00 93.06 266 ILE A CA 1
ATOM 2055 C C . ILE A 1 266 ? 11.869 2.200 11.605 1.00 93.06 266 ILE A C 1
ATOM 2057 O O . ILE A 1 266 ? 12.790 2.039 10.813 1.00 93.06 266 ILE A O 1
ATOM 2061 N N . LEU A 1 267 ? 11.755 1.456 12.710 1.00 94.31 267 LEU A N 1
ATOM 2062 C CA . LEU A 1 267 ? 12.703 0.393 13.058 1.00 94.31 267 LEU A CA 1
ATOM 2063 C C . LEU A 1 267 ? 12.705 -0.751 12.028 1.00 94.31 267 LEU A C 1
ATOM 2065 O O . LEU A 1 267 ? 13.774 -1.246 11.682 1.00 94.31 267 LEU A O 1
ATOM 2069 N N . LEU A 1 268 ? 11.541 -1.141 11.495 1.00 91.81 268 LEU A N 1
ATOM 2070 C CA . LEU A 1 268 ? 11.447 -2.091 10.379 1.00 91.81 268 LEU A CA 1
ATOM 2071 C C . LEU A 1 268 ? 12.111 -1.534 9.113 1.00 91.81 268 LEU A C 1
ATOM 2073 O O . LEU A 1 268 ? 12.907 -2.227 8.485 1.00 91.81 268 LEU A O 1
ATOM 2077 N N . LEU A 1 269 ? 11.815 -0.283 8.748 1.00 86.75 269 LEU A N 1
ATOM 2078 C CA . LEU A 1 269 ? 12.425 0.378 7.592 1.00 86.75 269 LEU A CA 1
ATOM 2079 C C . LEU A 1 269 ? 13.932 0.610 7.768 1.00 86.75 269 LEU A C 1
ATOM 2081 O O . LEU A 1 269 ? 14.632 0.667 6.770 1.00 86.75 269 LEU A O 1
ATOM 2085 N N . TYR A 1 270 ? 14.448 0.683 8.995 1.00 89.19 270 TYR A N 1
ATOM 2086 C CA . TYR A 1 270 ? 15.884 0.704 9.273 1.00 89.19 270 TYR A CA 1
ATOM 2087 C C . TYR A 1 270 ? 16.504 -0.696 9.134 1.00 89.19 270 TYR A C 1
ATOM 2089 O O . TYR A 1 270 ? 17.351 -0.906 8.272 1.00 89.19 270 TYR A O 1
ATOM 2097 N N . LEU A 1 271 ? 16.023 -1.684 9.902 1.00 88.50 271 LEU A N 1
ATOM 2098 C CA . LEU A 1 271 ? 16.541 -3.065 9.904 1.00 88.50 271 LEU A CA 1
ATOM 2099 C C . LEU A 1 271 ? 16.510 -3.735 8.526 1.00 88.50 271 LEU A C 1
ATOM 2101 O O . LEU A 1 271 ? 17.355 -4.574 8.214 1.00 88.50 271 LEU A O 1
ATOM 2105 N N . PHE A 1 272 ? 15.503 -3.406 7.719 1.00 83.94 272 PHE A N 1
ATOM 2106 C CA . PHE A 1 272 ? 15.275 -4.039 6.429 1.00 83.94 272 PHE A CA 1
ATOM 2107 C C . PHE A 1 272 ? 15.486 -3.089 5.235 1.00 83.94 272 PHE A C 1
ATOM 2109 O O . PHE A 1 272 ? 15.546 -3.568 4.103 1.00 83.94 272 PHE A O 1
ATOM 2116 N N . GLY A 1 273 ? 15.648 -1.778 5.453 1.00 74.31 273 GLY A N 1
ATOM 2117 C CA . GLY A 1 273 ? 15.794 -0.768 4.394 1.00 74.31 273 GLY A CA 1
ATOM 2118 C C . GLY A 1 273 ? 17.033 -0.956 3.534 1.00 74.31 273 GLY A C 1
ATOM 2119 O O . GLY A 1 273 ? 16.926 -0.892 2.311 1.00 74.31 273 GLY A O 1
ATOM 2120 N N . ASP A 1 274 ? 18.167 -1.305 4.142 1.00 75.44 274 ASP A N 1
ATOM 2121 C CA . ASP A 1 274 ? 19.401 -1.634 3.418 1.00 75.44 274 ASP A CA 1
ATOM 2122 C C . ASP A 1 274 ? 19.184 -2.785 2.427 1.00 75.44 274 ASP A C 1
ATOM 2124 O O . ASP A 1 274 ? 19.721 -2.765 1.323 1.00 75.44 274 ASP A O 1
ATOM 2128 N N . ASN A 1 275 ? 18.328 -3.757 2.762 1.00 70.94 275 ASN A N 1
ATOM 2129 C CA . ASN A 1 275 ? 17.989 -4.858 1.861 1.00 70.94 275 ASN A CA 1
ATOM 2130 C C . ASN A 1 275 ? 17.073 -4.412 0.705 1.00 70.94 275 ASN A C 1
ATOM 2132 O O . ASN A 1 275 ? 17.172 -4.976 -0.386 1.00 70.94 275 ASN A O 1
ATOM 2136 N N . VAL A 1 276 ? 16.226 -3.389 0.892 1.00 68.06 276 VAL A N 1
ATOM 2137 C CA . VAL A 1 276 ? 15.455 -2.763 -0.205 1.00 68.06 276 VAL A CA 1
ATOM 2138 C C . VAL A 1 276 ? 16.378 -1.976 -1.109 1.00 68.06 276 VAL A C 1
ATOM 2140 O O . VAL A 1 276 ? 16.403 -2.203 -2.316 1.00 68.06 276 VAL A O 1
ATOM 2143 N N . LEU A 1 277 ? 17.139 -1.056 -0.519 1.00 67.50 277 LEU A N 1
ATOM 2144 C CA . LEU A 1 277 ? 17.962 -0.111 -1.247 1.00 67.50 277 LEU A CA 1
ATOM 2145 C C . LEU A 1 277 ? 19.078 -0.849 -1.985 1.00 67.50 277 LEU A C 1
ATOM 2147 O O . LEU A 1 277 ? 19.257 -0.615 -3.172 1.00 67.50 277 LEU A O 1
ATOM 2151 N N . ALA A 1 278 ? 19.725 -1.841 -1.366 1.00 66.00 278 ALA A N 1
ATOM 2152 C CA . ALA A 1 278 ? 20.661 -2.717 -2.065 1.00 66.00 278 ALA A CA 1
ATOM 2153 C C . ALA A 1 278 ? 19.987 -3.616 -3.118 1.00 66.00 278 ALA A C 1
ATOM 2155 O O . ALA A 1 278 ? 20.634 -3.940 -4.106 1.00 66.00 278 ALA A O 1
ATOM 2156 N N . SER A 1 279 ? 18.715 -4.012 -2.973 1.00 63.12 279 SER A N 1
ATOM 2157 C CA . SER A 1 279 ? 18.017 -4.762 -4.037 1.00 63.12 279 SER A CA 1
ATOM 2158 C C . SER A 1 279 ? 17.698 -3.884 -5.251 1.00 63.12 279 SER A C 1
ATOM 2160 O O . SER A 1 279 ? 17.845 -4.343 -6.381 1.00 63.12 279 SER A O 1
ATOM 2162 N N . LEU A 1 280 ? 17.301 -2.628 -5.025 1.00 61.78 280 LEU A N 1
ATOM 2163 C CA . LEU A 1 280 ? 17.039 -1.650 -6.084 1.00 61.78 280 LEU A CA 1
ATOM 2164 C C . LEU A 1 280 ? 18.339 -1.164 -6.746 1.00 61.78 280 LEU A C 1
ATOM 2166 O O . LEU A 1 280 ? 18.401 -1.098 -7.967 1.00 61.78 280 LEU A O 1
ATOM 2170 N N . LEU A 1 281 ? 19.383 -0.876 -5.960 1.00 65.25 281 LEU A N 1
ATOM 2171 C CA . LEU A 1 281 ? 20.670 -0.385 -6.462 1.00 65.25 281 LEU A CA 1
ATOM 2172 C C . LEU A 1 281 ? 21.529 -1.485 -7.098 1.00 65.25 281 LEU A C 1
ATOM 2174 O O . LEU A 1 281 ? 22.167 -1.212 -8.104 1.00 65.25 281 LEU A O 1
ATOM 2178 N N . ARG A 1 282 ? 21.526 -2.736 -6.605 1.00 59.19 282 ARG A N 1
ATOM 2179 C CA . ARG A 1 282 ? 22.192 -3.844 -7.331 1.00 59.19 282 ARG A CA 1
ATOM 2180 C C . ARG A 1 282 ? 21.513 -4.108 -8.673 1.00 59.19 282 ARG A C 1
ATOM 2182 O O . ARG A 1 282 ? 22.198 -4.269 -9.668 1.00 59.19 282 ARG A O 1
ATOM 2189 N N . GLY A 1 283 ? 20.185 -3.976 -8.742 1.00 56.53 283 GLY A N 1
ATOM 2190 C CA . GLY A 1 283 ? 19.443 -3.956 -10.010 1.00 56.53 283 GLY A CA 1
ATOM 2191 C C . GLY A 1 283 ? 19.766 -2.786 -10.959 1.00 56.53 283 GLY A C 1
AT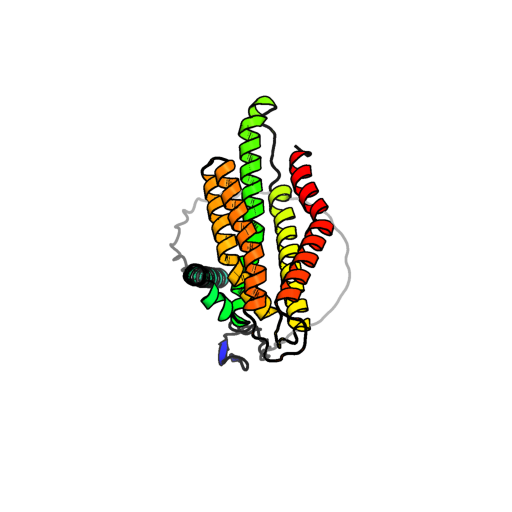OM 2192 O O . GLY A 1 283 ? 19.155 -2.721 -12.019 1.00 56.53 283 GLY A O 1
ATOM 2193 N N . LEU A 1 284 ? 20.682 -1.882 -10.585 1.00 56.78 284 LEU A N 1
ATOM 2194 C CA . LEU A 1 284 ? 21.261 -0.803 -11.402 1.00 56.78 284 LEU A CA 1
ATOM 2195 C C . LEU A 1 284 ? 22.799 -0.888 -11.511 1.00 56.78 284 LEU A C 1
ATOM 2197 O O . LEU A 1 284 ? 23.404 -0.018 -12.124 1.00 56.78 284 LEU A O 1
ATOM 2201 N N . ASN A 1 285 ? 23.427 -1.872 -10.861 1.00 56.22 285 ASN A N 1
ATOM 2202 C CA . ASN A 1 285 ? 24.884 -2.030 -10.737 1.00 56.22 285 ASN A CA 1
ATOM 2203 C C . ASN A 1 285 ? 25.353 -3.432 -11.197 1.00 56.22 285 ASN A C 1
ATOM 2205 O O . ASN A 1 285 ? 26.551 -3.678 -11.319 1.00 56.22 285 ASN A O 1
ATOM 2209 N N . ASP A 1 286 ? 24.402 -4.337 -11.441 1.00 51.81 286 ASP A N 1
ATOM 2210 C CA . ASP A 1 286 ? 24.526 -5.541 -12.268 1.00 51.81 286 ASP A CA 1
ATOM 2211 C C . ASP A 1 286 ? 24.130 -5.235 -13.746 1.00 51.81 286 ASP A C 1
ATOM 2213 O O . ASP A 1 286 ? 23.814 -6.155 -14.502 1.00 51.81 286 ASP A O 1
ATOM 2217 N N . ILE A 1 287 ? 24.093 -3.941 -14.118 1.00 46.34 287 ILE A N 1
ATOM 2218 C CA . ILE A 1 287 ? 23.817 -3.345 -15.443 1.00 46.34 287 ILE A CA 1
ATOM 2219 C C . ILE A 1 287 ? 25.016 -2.463 -15.811 1.00 46.34 287 ILE A C 1
ATOM 2221 O O . ILE A 1 287 ? 25.497 -2.585 -16.956 1.00 46.34 287 ILE A O 1
#

Sequence (287 aa):
MQCTQCGQLNQSAKFCVKCGTKLPVAATEVAATSEAVNYDHRAPADPIAASQQPASQQSYQPNTYANQPVAPSQPNPQLQQAKQISKQYFSYFLEVLKSPVKSGQASNAGHMVNGLITIILFSLILPLIAYFQIRESVKRFGGFMGDDLDVPFGAVVIKPFVFLILVVMMVNSIIFLVLKMGNVVINYREVTARFGTFMIPSVTFFFIGLLFTLMGMDSEILAWVIGAGMFSWFVAICFTIYSFKRDHTSGLDAFYGVIITYAGSILLLYLFGDNVLASLLRGLNDI

Secondary structure (DSSP, 8-state):
-B-TTT--B-SS-SB-TTT-PBPPPPP-PPP---------------------PPP------------------PPPHHHHHHHHHHHHHHHHHHHHTT-HHHHHHH--GGGHHHHHHHHHHHHHHHHHHHHHHHHHHHHHHHTTT-TT----HIIIIIHHHHHHHHHHHHHHHHHHHHHHHTT----HHHHHHHHHHHTHHHHHHHHHHHHHHHTT--HHHHHHHHHHHHHHHHHHHHHHHHHS---SS-S--HHHHHHHHHHHHHHHHHHHHHHHHHHHHHTTT--

Organism: NCBI:txid2598458

Radius of gyration: 29.71 Å; chains: 1; bounding box: 53×86×82 Å

InterPro domains:
  IPR046481 Domain of unknown function DUF6574 [PF20214] (82-272)

pLDDT: mean 80.92, std 21.65, range [26.97, 98.62]